Protein AF-A0A4Y7QC73-F1 (afdb_monomer_lite)

Secondary structure (DSSP, 8-state):
-----TTTT-PPPTTS--HHHIIIIITTHHHHHHHHHHHHHHHHHHHHTTS----PPP-S-HHHHHHHHHHHHHHHHHHHHHHHHHHHTT----STHHHHHHHHHHHHHHHHHTT---HHHHHHHHHHHHHHHHHHHHHHHHHHHHHHH-TTTTSSS-HHHHHHHHHHHHHHHHHHHHHHHHHHHHHHHHHHHHHHHHHHHTT--SSSS--

Radius of gyration: 22.91 Å; chains: 1; bounding box: 62×30×82 Å

pLDDT: mean 77.67, std 16.21, range [38.22, 97.19]

Foldseek 3Di:
DDPPDLAPQFDDDPPDDTLSCLQAPQLCVLLVVLVVVLVVVVVVCVVVVPPDPPVPPQPDDPVLLVVLLVLLVVLLVLLVVLQVVCVQLVRGPHCSVSVNVSSVSVNVVCVVCPRPDALVNLVSVLVSLVSNLVSLVVSLVVLVVCCVVPQCSVHPDTSVVSSVSSVVSSVSSVVVNVVSVVSNVVNVVVVVVVVVVVVVVVPPPDDPPDD

Organism: NCBI:txid50990

Structure (mmCIF, N/CA/C/O backbone):
data_AF-A0A4Y7QC73-F1
#
_entry.id   AF-A0A4Y7QC73-F1
#
loop_
_atom_site.group_PDB
_atom_site.id
_atom_site.type_symbol
_atom_site.label_atom_id
_atom_site.label_alt_id
_atom_site.label_comp_id
_atom_site.label_a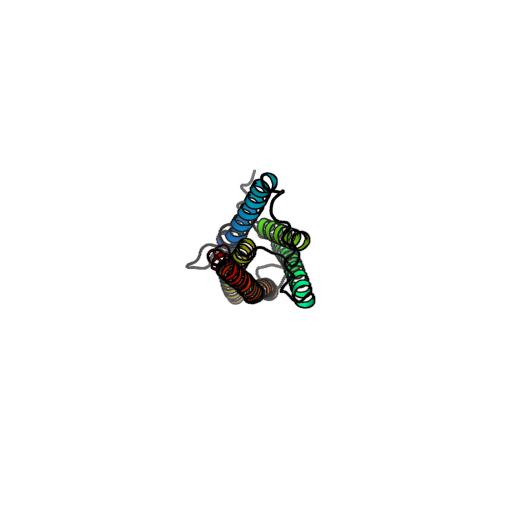sym_id
_atom_site.label_entity_id
_atom_site.label_seq_id
_atom_site.pdbx_PDB_ins_code
_atom_site.Cartn_x
_atom_site.Cartn_y
_atom_site.Cartn_z
_atom_site.occupancy
_atom_site.B_iso_or_equiv
_atom_site.auth_seq_id
_atom_site.auth_comp_id
_atom_site.auth_asym_id
_atom_site.auth_atom_id
_atom_site.pdbx_PDB_model_num
ATOM 1 N N . MET A 1 1 ? -1.340 15.277 -35.421 1.00 38.31 1 MET A N 1
ATOM 2 C CA . MET A 1 1 ? -1.950 14.829 -34.151 1.00 38.31 1 MET A CA 1
ATOM 3 C C . MET A 1 1 ? -1.620 13.354 -34.000 1.00 38.31 1 MET A C 1
ATOM 5 O O . MET A 1 1 ? -2.290 12.525 -34.595 1.00 38.31 1 MET A O 1
ATOM 9 N N . GLY A 1 2 ? -0.487 13.049 -33.361 1.00 40.00 2 GLY A N 1
ATOM 10 C CA . GLY A 1 2 ? -0.029 11.673 -33.172 1.00 40.00 2 GLY A CA 1
ATOM 11 C C . GLY A 1 2 ? -0.809 11.022 -32.039 1.00 40.00 2 GLY A C 1
ATOM 12 O O . GLY A 1 2 ? -0.930 11.609 -30.966 1.00 40.00 2 GLY A O 1
ATOM 13 N N . HIS A 1 3 ? -1.356 9.837 -32.289 1.00 38.22 3 HIS A N 1
ATOM 14 C CA . HIS A 1 3 ? -1.883 8.976 -31.241 1.00 38.22 3 HIS A CA 1
ATOM 15 C C . HIS A 1 3 ? -0.707 8.530 -30.370 1.00 38.22 3 HIS A C 1
ATOM 17 O O . HIS A 1 3 ? -0.007 7.589 -30.720 1.00 38.22 3 HIS A O 1
ATOM 23 N N . THR A 1 4 ? -0.463 9.215 -29.255 1.00 43.22 4 THR A N 1
ATOM 24 C CA . THR A 1 4 ? 0.466 8.758 -28.221 1.00 43.22 4 THR A CA 1
ATOM 25 C C . THR A 1 4 ? -0.127 7.516 -27.570 1.00 43.22 4 THR A C 1
ATOM 27 O O . THR A 1 4 ? -0.911 7.594 -26.621 1.00 43.22 4 THR A O 1
ATOM 30 N N . SER A 1 5 ? 0.202 6.342 -28.108 1.00 51.31 5 SER A N 1
ATOM 31 C CA . SER A 1 5 ? -0.122 5.101 -27.419 1.00 51.31 5 SER A CA 1
ATOM 32 C C . SER A 1 5 ? 0.725 5.061 -26.142 1.00 51.31 5 SER A C 1
ATOM 34 O O . SER A 1 5 ? 1.945 5.212 -26.176 1.00 51.31 5 SER A O 1
ATOM 36 N N . LEU A 1 6 ? 0.082 4.885 -24.986 1.00 55.09 6 LEU A N 1
ATOM 37 C CA . LEU A 1 6 ? 0.724 4.888 -23.660 1.00 55.09 6 LEU A CA 1
ATOM 38 C C . LEU A 1 6 ? 1.834 3.821 -23.490 1.00 55.09 6 LEU A C 1
ATOM 40 O O . LEU A 1 6 ? 2.485 3.781 -22.447 1.00 55.09 6 LEU A O 1
ATOM 44 N N . CYS A 1 7 ? 2.058 2.961 -24.492 1.00 58.00 7 CYS A N 1
ATOM 45 C CA . CYS A 1 7 ? 2.913 1.779 -24.424 1.00 58.00 7 CYS A CA 1
ATOM 46 C C . CYS A 1 7 ? 3.911 1.630 -25.596 1.00 58.00 7 CYS A C 1
ATOM 48 O O . CYS A 1 7 ? 4.498 0.558 -25.725 1.00 58.00 7 CYS A O 1
ATOM 50 N N . GLU A 1 8 ? 4.120 2.652 -26.435 1.00 52.38 8 GLU A N 1
ATOM 51 C CA . GLU A 1 8 ? 4.857 2.525 -27.714 1.00 52.38 8 GLU A CA 1
ATOM 52 C C . GLU A 1 8 ? 6.334 2.096 -27.571 1.00 52.38 8 GLU A C 1
ATOM 54 O O . GLU A 1 8 ? 6.881 1.455 -28.459 1.00 52.38 8 GLU A O 1
ATOM 59 N N . ASN A 1 9 ? 6.958 2.354 -26.414 1.00 56.84 9 ASN A N 1
ATOM 60 C CA . ASN A 1 9 ? 8.389 2.111 -26.170 1.00 56.84 9 ASN A CA 1
ATOM 61 C C . ASN A 1 9 ? 8.696 0.917 -25.238 1.00 56.84 9 ASN A C 1
ATOM 63 O O . ASN A 1 9 ? 9.736 0.913 -24.574 1.00 56.84 9 A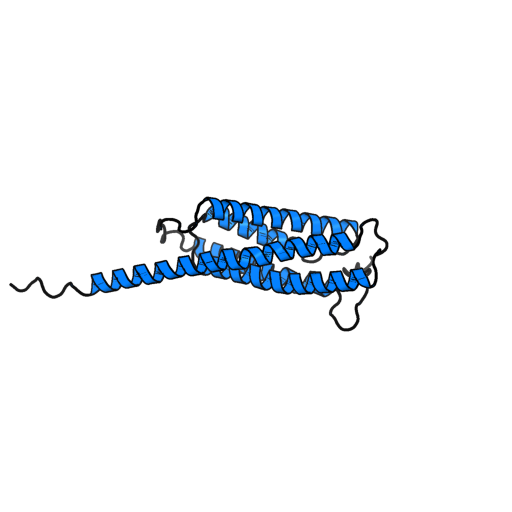SN A O 1
ATOM 67 N N . ARG A 1 10 ? 7.811 -0.086 -25.099 1.00 59.91 10 ARG A N 1
ATOM 68 C CA . ARG A 1 10 ? 8.048 -1.217 -24.171 1.00 59.91 10 ARG A CA 1
ATOM 69 C C . ARG A 1 10 ? 8.240 -2.566 -24.868 1.00 59.91 10 ARG A C 1
ATOM 71 O O . ARG A 1 10 ? 7.416 -2.997 -25.664 1.00 59.91 10 ARG A O 1
ATOM 78 N N . PHE A 1 11 ? 9.303 -3.266 -24.464 1.00 59.72 11 PHE A N 1
ATOM 79 C CA . PHE A 1 11 ? 9.655 -4.606 -24.935 1.00 59.72 11 PHE A CA 1
ATOM 80 C C . PHE A 1 11 ? 8.595 -5.648 -24.527 1.00 59.72 11 PHE A C 1
ATOM 82 O O . PHE A 1 11 ? 8.284 -5.767 -23.332 1.00 59.72 11 PHE A O 1
ATOM 89 N N . PRO A 1 12 ? 8.030 -6.413 -25.478 1.00 59.00 12 PRO A N 1
ATOM 90 C CA . PRO A 1 12 ? 7.162 -7.537 -25.158 1.00 59.00 12 PRO A CA 1
ATOM 91 C C . PRO A 1 12 ? 7.998 -8.714 -24.632 1.00 59.00 12 PRO A C 1
ATOM 93 O O . PRO A 1 12 ? 8.953 -9.136 -25.275 1.00 59.00 12 PRO A O 1
ATOM 96 N N . LEU A 1 13 ? 7.619 -9.279 -23.480 1.00 58.62 13 LEU A N 1
ATOM 97 C CA . LEU A 1 13 ? 8.109 -10.597 -23.062 1.00 58.62 13 LEU A CA 1
ATOM 98 C C . LEU A 1 13 ? 7.150 -11.676 -23.580 1.00 58.62 13 LEU A C 1
ATOM 100 O O . LEU A 1 13 ? 5.933 -11.550 -23.423 1.00 58.62 13 LEU A O 1
ATOM 104 N N . ALA A 1 14 ? 7.686 -12.758 -24.145 1.00 51.34 14 ALA A N 1
ATOM 105 C CA . ALA A 1 14 ? 6.882 -13.890 -24.600 1.00 51.34 14 ALA A CA 1
ATOM 106 C C . ALA A 1 14 ? 6.091 -14.527 -23.434 1.00 51.34 14 ALA A C 1
ATOM 108 O O . ALA A 1 14 ? 6.648 -14.807 -22.369 1.00 51.34 14 ALA A O 1
ATOM 109 N N . GLY A 1 15 ? 4.787 -14.758 -23.640 1.00 57.84 15 GLY A N 1
ATOM 110 C CA . GLY A 1 15 ? 3.914 -15.480 -22.701 1.00 57.84 15 GLY A CA 1
ATOM 111 C C . GLY A 1 15 ? 3.291 -14.658 -21.561 1.00 57.84 15 GLY A C 1
ATOM 112 O O . GLY A 1 15 ? 2.847 -15.240 -20.573 1.00 57.84 15 GLY A O 1
ATOM 113 N N . SER A 1 16 ? 3.251 -13.322 -21.640 1.00 51.81 16 SER A N 1
ATOM 114 C CA . SER A 1 16 ? 2.648 -12.465 -20.603 1.00 51.81 16 SER A CA 1
ATOM 115 C C . SER A 1 16 ? 2.007 -11.207 -21.194 1.00 51.81 16 SER A C 1
ATOM 117 O O . SER A 1 16 ? 2.517 -10.708 -22.196 1.00 51.81 16 SER A O 1
ATOM 119 N N . PRO A 1 17 ? 0.963 -10.623 -20.559 1.00 61.41 17 PRO A N 1
ATOM 120 C CA . PRO A 1 17 ? 0.552 -9.254 -20.868 1.00 61.41 17 PRO A CA 1
ATOM 121 C C . PRO A 1 17 ? 1.765 -8.320 -20.811 1.00 61.41 17 PRO A C 1
ATOM 123 O O . PRO A 1 17 ? 2.651 -8.504 -19.965 1.00 61.41 17 PRO A O 1
ATOM 126 N N . SER A 1 18 ? 1.805 -7.344 -21.724 1.00 66.81 18 SER A N 1
ATOM 127 C CA . SER A 1 18 ? 2.867 -6.339 -21.777 1.00 66.81 18 SER A CA 1
ATOM 128 C C . SER A 1 18 ? 3.020 -5.681 -20.403 1.00 66.81 18 SER A C 1
ATOM 130 O O . SER A 1 18 ? 2.041 -5.485 -19.680 1.00 66.81 18 SER A O 1
ATOM 132 N N . THR A 1 19 ? 4.248 -5.333 -20.010 1.00 65.00 19 THR A N 1
ATOM 133 C CA . THR A 1 19 ? 4.497 -4.695 -18.701 1.00 65.00 19 THR A CA 1
ATOM 134 C C . THR A 1 19 ? 3.646 -3.430 -18.510 1.00 65.00 19 THR A C 1
ATOM 136 O O . THR A 1 19 ? 3.220 -3.138 -17.399 1.00 65.00 19 THR A O 1
ATOM 139 N N . CYS A 1 20 ? 3.294 -2.758 -19.611 1.00 67.81 20 CYS A N 1
ATOM 140 C CA . CYS A 1 20 ? 2.362 -1.633 -19.651 1.00 67.81 20 CYS A CA 1
ATOM 141 C C . CYS A 1 20 ? 0.916 -2.014 -19.273 1.00 67.81 20 CYS A C 1
ATOM 143 O O . CYS A 1 20 ? 0.288 -1.315 -18.480 1.00 67.81 20 CYS A O 1
ATOM 145 N N . ALA A 1 21 ? 0.385 -3.131 -19.785 1.00 70.69 21 ALA A N 1
ATOM 146 C CA . ALA A 1 21 ? -0.951 -3.616 -19.430 1.00 70.69 21 ALA A CA 1
ATOM 147 C C . ALA A 1 21 ? -1.033 -4.038 -17.954 1.00 70.69 21 ALA A C 1
ATOM 149 O O . ALA A 1 21 ? -2.053 -3.832 -17.297 1.00 70.69 21 ALA A O 1
ATOM 150 N N . LEU A 1 22 ? 0.061 -4.576 -17.412 1.00 73.12 22 LEU A N 1
ATOM 151 C CA . LEU A 1 22 ? 0.149 -4.933 -16.001 1.00 73.12 22 LEU A CA 1
ATOM 152 C C . LEU A 1 22 ? 0.182 -3.687 -15.099 1.00 73.12 22 LEU A C 1
ATOM 154 O O . LEU A 1 22 ? -0.616 -3.602 -14.164 1.00 73.12 22 LEU A O 1
ATOM 158 N N . ASP A 1 23 ? 1.037 -2.709 -15.417 1.00 68.56 23 ASP A N 1
ATOM 159 C CA . ASP A 1 23 ? 1.167 -1.442 -14.679 1.00 68.56 23 ASP A CA 1
ATOM 160 C C . ASP A 1 23 ? -0.104 -0.572 -14.759 1.00 68.56 23 ASP A C 1
ATOM 162 O O . ASP A 1 23 ? -0.440 0.132 -13.806 1.00 68.56 23 ASP A O 1
ATOM 166 N N . THR A 1 24 ? -0.827 -0.633 -15.880 1.00 70.88 24 THR A N 1
ATOM 167 C CA . THR A 1 24 ? -2.000 0.217 -16.148 1.00 70.88 24 THR A CA 1
ATOM 168 C C . THR A 1 24 ? -3.312 -0.440 -15.732 1.00 70.88 24 THR A C 1
ATOM 170 O O . THR A 1 24 ? -4.202 0.237 -15.227 1.00 70.88 24 THR A O 1
ATOM 173 N N . GLY A 1 25 ? -3.455 -1.749 -15.944 1.00 71.31 25 GLY A N 1
ATOM 174 C CA . GLY A 1 25 ? -4.716 -2.454 -15.736 1.00 71.31 25 GLY A CA 1
ATOM 175 C C . GLY A 1 25 ? -4.787 -3.190 -14.407 1.00 71.31 25 GLY A C 1
ATOM 176 O O . GLY A 1 25 ? -5.776 -3.071 -13.699 1.00 71.31 25 GLY A O 1
ATOM 177 N N . ILE A 1 26 ? -3.748 -3.950 -14.055 1.00 78.81 26 ILE A N 1
ATOM 178 C CA . ILE A 1 26 ? -3.841 -4.953 -12.983 1.00 78.81 26 ILE A CA 1
ATOM 179 C C . ILE A 1 26 ? -3.373 -4.390 -11.638 1.00 78.81 26 ILE A C 1
ATOM 181 O O . ILE A 1 26 ? -4.062 -4.525 -10.629 1.00 78.81 26 ILE A O 1
ATOM 185 N N . VAL A 1 27 ? -2.221 -3.718 -11.620 1.00 78.88 27 VAL A N 1
ATOM 186 C CA . VAL A 1 27 ? -1.620 -3.167 -10.395 1.00 78.88 27 VAL A CA 1
ATOM 187 C C . VAL A 1 27 ? -2.509 -2.144 -9.665 1.00 78.88 27 VAL A C 1
ATOM 189 O O . VAL A 1 27 ? -2.540 -2.199 -8.435 1.00 78.88 27 VAL A O 1
ATOM 192 N N . PRO A 1 28 ? -3.249 -1.232 -10.331 1.00 83.00 28 PRO A N 1
ATOM 193 C CA . PRO A 1 28 ? -4.072 -0.245 -9.631 1.00 83.00 28 PRO A CA 1
ATOM 194 C C . PRO A 1 28 ? -5.452 -0.770 -9.203 1.00 83.00 28 PRO A C 1
ATOM 196 O O . PRO A 1 28 ? -6.146 -0.069 -8.467 1.00 83.00 28 PRO A O 1
ATOM 199 N N . LEU A 1 29 ? -5.867 -1.984 -9.598 1.00 86.12 29 LEU A N 1
ATOM 200 C CA . LEU A 1 29 ? -7.180 -2.548 -9.229 1.00 86.12 29 LEU A CA 1
ATOM 201 C C . LEU A 1 29 ? -7.476 -2.500 -7.723 1.00 86.12 29 LEU A C 1
ATOM 203 O O . LEU A 1 29 ? -8.546 -2.010 -7.356 1.00 86.12 29 LEU A O 1
ATOM 207 N N . PRO A 1 30 ? -6.563 -2.926 -6.826 1.00 86.88 30 PRO A N 1
ATOM 208 C CA . PRO A 1 30 ? -6.815 -2.871 -5.386 1.00 86.88 30 PRO A CA 1
ATOM 209 C C . PRO A 1 30 ? -7.075 -1.442 -4.906 1.00 86.88 30 PRO A C 1
ATOM 211 O O . PRO A 1 30 ? -7.911 -1.222 -4.028 1.00 86.88 30 PRO A O 1
ATOM 214 N N . SER A 1 31 ? -6.392 -0.466 -5.512 1.00 89.81 31 SER A N 1
ATOM 215 C CA . SER A 1 31 ? -6.551 0.951 -5.197 1.00 89.81 31 SER A CA 1
ATOM 216 C C . SER A 1 31 ? -7.932 1.475 -5.584 1.00 89.81 31 SER A C 1
ATOM 218 O O . SER A 1 31 ? -8.528 2.213 -4.806 1.00 89.81 31 SER A O 1
ATOM 220 N N . PHE A 1 32 ? -8.498 1.051 -6.716 1.00 90.38 32 PHE A N 1
ATOM 221 C CA . PHE A 1 32 ? -9.880 1.407 -7.060 1.00 90.38 32 PHE A CA 1
ATOM 222 C C . PHE A 1 32 ? -10.883 0.870 -6.048 1.00 90.38 32 PHE A C 1
ATOM 224 O O . PHE A 1 32 ? -11.736 1.621 -5.575 1.00 90.38 32 PHE A O 1
ATOM 231 N N . PHE A 1 33 ? -10.763 -0.410 -5.686 1.00 91.25 33 PHE A N 1
ATOM 232 C CA . PHE A 1 33 ? -11.679 -1.030 -4.733 1.00 91.25 33 PHE A CA 1
ATOM 233 C C . PHE A 1 33 ? -11.633 -0.338 -3.374 1.00 91.25 33 PHE A C 1
ATOM 235 O O . PHE A 1 33 ? -12.687 -0.046 -2.810 1.00 91.25 33 PHE A O 1
ATOM 242 N N . ILE A 1 34 ? -10.437 -0.028 -2.859 1.00 89.56 34 ILE A N 1
ATOM 243 C CA . ILE A 1 34 ? -10.330 0.623 -1.551 1.00 89.56 34 ILE A CA 1
ATOM 244 C C . ILE A 1 34 ? -10.799 2.080 -1.592 1.00 89.56 34 ILE A C 1
ATOM 246 O O . ILE A 1 34 ? -11.489 2.508 -0.672 1.00 89.56 34 ILE A O 1
ATOM 250 N N . VAL A 1 35 ? -10.502 2.830 -2.659 1.00 89.44 35 VAL A N 1
ATOM 251 C CA . VAL A 1 35 ? -10.992 4.207 -2.833 1.00 89.44 35 VAL A CA 1
ATOM 252 C C . VAL A 1 35 ? -12.517 4.209 -2.882 1.00 89.44 35 VAL A C 1
ATOM 254 O O . VAL A 1 35 ? -13.150 4.934 -2.116 1.00 89.44 35 VAL A O 1
ATOM 257 N N . PHE A 1 36 ? -13.117 3.357 -3.716 1.00 91.12 36 PHE A N 1
ATOM 258 C CA . PHE A 1 36 ? -14.569 3.253 -3.835 1.00 91.12 36 PHE A CA 1
ATOM 259 C C . PHE A 1 36 ? -15.217 2.842 -2.510 1.00 91.12 36 PHE A C 1
ATOM 261 O O . PHE A 1 36 ? -16.169 3.480 -2.065 1.00 91.12 36 PHE A O 1
ATOM 268 N N . PHE A 1 37 ? -14.664 1.832 -1.834 1.00 90.12 37 PHE A N 1
ATOM 269 C CA . PHE A 1 37 ? -15.144 1.392 -0.526 1.00 90.12 37 PHE A CA 1
ATOM 270 C C . PHE A 1 37 ? -15.069 2.508 0.523 1.00 90.12 37 PHE A C 1
ATOM 272 O O . PHE A 1 37 ? -16.031 2.714 1.261 1.00 90.12 37 PHE A O 1
ATOM 279 N N . LEU A 1 38 ? -13.957 3.247 0.594 1.00 88.00 38 LEU A N 1
ATOM 280 C CA . LEU A 1 38 ? -13.784 4.336 1.557 1.00 88.00 38 LEU A CA 1
ATOM 281 C C . LEU A 1 38 ? -14.709 5.519 1.264 1.00 88.00 38 LEU A C 1
ATOM 283 O O . LEU A 1 38 ? -15.304 6.051 2.201 1.00 88.00 38 LEU A O 1
ATOM 287 N N . LEU A 1 39 ? -14.872 5.899 -0.006 1.00 88.94 39 LEU A N 1
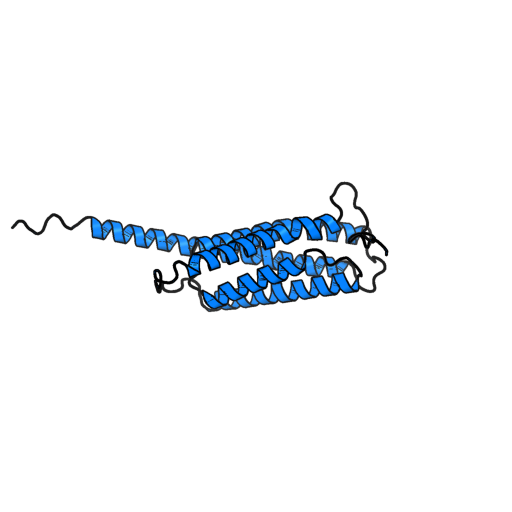ATOM 288 C CA . LEU A 1 39 ? -15.811 6.944 -0.417 1.00 88.94 39 LEU A CA 1
ATOM 289 C C . LEU A 1 39 ? -17.248 6.539 -0.094 1.00 88.94 39 LEU A C 1
ATOM 291 O O . LEU A 1 39 ? -17.968 7.298 0.548 1.00 88.94 39 LEU A O 1
ATOM 295 N N . PHE A 1 40 ? -17.651 5.322 -0.456 1.00 88.69 40 PHE A N 1
ATOM 296 C CA . PHE A 1 40 ? -18.985 4.811 -0.161 1.00 88.69 40 PHE A CA 1
ATOM 297 C C . PHE A 1 40 ? -19.238 4.723 1.348 1.00 88.69 40 PHE A C 1
ATOM 299 O O . PHE A 1 40 ? -20.262 5.195 1.835 1.00 88.69 40 PHE A O 1
ATOM 306 N N . ALA A 1 41 ? -18.278 4.212 2.122 1.00 84.31 41 ALA A N 1
ATOM 307 C CA . ALA A 1 41 ? -18.370 4.173 3.578 1.00 84.31 41 ALA A CA 1
ATOM 308 C C . ALA A 1 41 ? -18.449 5.577 4.198 1.00 84.31 41 ALA A C 1
ATOM 310 O O . ALA A 1 41 ? -19.151 5.765 5.190 1.00 84.31 41 ALA A O 1
ATOM 311 N N . PHE A 1 42 ? -17.752 6.567 3.634 1.00 83.94 42 PHE A N 1
ATOM 312 C CA . PHE A 1 42 ? -17.832 7.960 4.072 1.00 83.94 42 PHE A CA 1
ATOM 313 C C . PHE A 1 42 ? -19.203 8.576 3.759 1.00 83.94 42 PHE A C 1
ATOM 315 O O . PHE A 1 42 ? -19.811 9.184 4.641 1.00 83.94 42 PHE A O 1
ATOM 322 N N . LEU A 1 43 ? -19.729 8.349 2.551 1.00 84.44 43 LEU A N 1
ATOM 323 C CA . LEU A 1 43 ? -21.057 8.803 2.122 1.00 84.44 43 LEU A CA 1
ATOM 324 C C . LEU A 1 43 ? -22.188 8.152 2.928 1.00 84.44 43 LEU A C 1
ATOM 326 O O . LEU A 1 43 ? -23.143 8.821 3.308 1.00 84.44 43 LEU A O 1
ATOM 330 N N . LEU A 1 44 ? -22.084 6.861 3.242 1.00 81.69 44 LEU A N 1
ATOM 331 C CA . LEU A 1 44 ? -23.046 6.194 4.120 1.00 81.69 44 LEU A CA 1
ATOM 332 C C . LEU A 1 44 ? -22.922 6.673 5.568 1.00 81.69 44 LEU A C 1
ATOM 334 O O . LEU A 1 44 ? -23.918 6.766 6.281 1.00 81.69 44 LEU A O 1
ATOM 338 N N . ARG A 1 45 ? -21.712 7.009 6.022 1.00 70.94 45 ARG A N 1
ATOM 339 C CA . ARG A 1 45 ? -21.494 7.516 7.379 1.00 70.94 45 ARG A CA 1
ATOM 340 C C . ARG A 1 45 ? -22.013 8.936 7.570 1.00 70.94 45 ARG A C 1
ATOM 342 O O . ARG A 1 45 ? -22.477 9.227 8.668 1.00 70.94 45 ARG A O 1
ATOM 349 N N . SER A 1 46 ? -21.981 9.800 6.552 1.00 60.31 46 SER A N 1
ATOM 350 C CA . SER A 1 46 ? -22.589 11.138 6.652 1.00 60.31 46 SER A CA 1
ATOM 351 C C . SER A 1 46 ? -24.092 11.065 6.953 1.00 60.31 46 SER A C 1
ATOM 353 O O . SER A 1 46 ? -24.625 11.958 7.602 1.00 60.31 46 SER A O 1
ATOM 355 N N . ARG A 1 47 ? -24.752 9.960 6.573 1.00 58.00 47 ARG A N 1
ATOM 356 C CA . ARG A 1 47 ? -26.153 9.662 6.908 1.00 58.00 47 ARG A CA 1
ATOM 357 C C . ARG A 1 47 ? -26.360 9.101 8.325 1.00 58.00 47 ARG A C 1
ATOM 359 O O . ARG A 1 47 ? -27.466 9.198 8.838 1.00 58.00 47 ARG A O 1
ATOM 366 N N . PHE A 1 48 ? -25.335 8.514 8.952 1.00 49.00 48 PHE A N 1
ATOM 367 C CA . PHE A 1 48 ? -25.434 7.727 10.199 1.00 49.00 48 PHE A CA 1
ATOM 368 C C . PHE A 1 48 ? -24.533 8.239 11.342 1.00 49.00 48 PHE A C 1
ATOM 370 O O . PHE A 1 48 ? -24.276 7.527 12.314 1.00 49.00 48 PHE A O 1
ATOM 377 N N . SER A 1 49 ? -24.026 9.469 11.248 1.00 45.19 49 SER A N 1
ATOM 378 C CA . SER A 1 49 ? -22.967 10.029 12.103 1.00 45.19 49 SER A CA 1
ATOM 379 C C . SER A 1 49 ? -23.291 10.153 13.603 1.00 45.19 49 SER A C 1
ATOM 381 O O . SER A 1 49 ? -22.401 10.528 14.362 1.00 45.19 49 SER A O 1
ATOM 383 N N . SER A 1 50 ? -24.488 9.779 14.067 1.00 40.97 50 SER A N 1
ATOM 384 C CA . SER A 1 50 ? -24.907 9.995 15.458 1.00 40.97 50 SER A CA 1
ATOM 385 C C . SER A 1 50 ? -24.732 8.812 16.428 1.00 40.97 50 SER A C 1
ATOM 387 O O . SER A 1 50 ? -24.929 9.019 17.620 1.00 40.97 50 SER A O 1
ATOM 389 N N . LEU A 1 51 ? -24.395 7.587 15.996 1.00 42.06 51 LEU A N 1
ATOM 390 C CA . LEU A 1 51 ? -24.715 6.402 16.827 1.00 42.06 51 LEU A CA 1
ATOM 391 C C . LEU A 1 51 ? -23.575 5.569 17.423 1.00 42.06 51 LEU A C 1
ATOM 393 O O . LEU A 1 51 ? -23.861 4.630 18.154 1.00 42.06 51 LEU A O 1
ATOM 397 N N . THR A 1 52 ? -22.295 5.877 17.210 1.00 44.12 52 THR A N 1
ATOM 398 C CA . THR A 1 52 ? -21.234 5.046 17.820 1.00 44.12 52 THR A CA 1
ATOM 399 C C . THR A 1 52 ? -19.995 5.844 18.200 1.00 44.12 52 THR A C 1
ATOM 401 O O . THR A 1 52 ? -18.949 5.749 17.555 1.00 44.12 52 THR A O 1
ATOM 404 N N . ALA A 1 53 ? -20.108 6.595 19.293 1.00 42.19 53 ALA A N 1
ATOM 405 C CA . ALA A 1 53 ? -18.982 7.005 20.124 1.00 42.19 53 ALA A CA 1
ATOM 406 C C . ALA A 1 53 ? -18.777 5.966 21.241 1.00 42.19 53 ALA A C 1
ATOM 408 O O . ALA A 1 53 ? -18.861 6.285 22.419 1.00 42.19 53 ALA A O 1
ATOM 409 N N . ASN A 1 54 ? -18.540 4.700 20.880 1.00 45.12 54 ASN A N 1
ATOM 410 C CA . ASN A 1 54 ? -18.079 3.727 21.868 1.00 45.12 54 ASN A CA 1
ATOM 411 C C . ASN A 1 54 ? -16.558 3.825 21.963 1.00 45.12 54 ASN A C 1
ATOM 413 O O . ASN A 1 54 ? -15.807 3.320 21.124 1.00 45.12 54 ASN A O 1
ATOM 417 N N . THR A 1 55 ? -16.123 4.551 22.988 1.00 45.59 55 THR A N 1
ATOM 418 C CA . THR A 1 55 ? -14.735 4.808 23.375 1.00 45.59 55 THR A CA 1
ATOM 419 C C . THR A 1 55 ? -14.103 3.528 23.923 1.00 45.59 55 THR A C 1
ATOM 421 O O . THR A 1 55 ? -13.754 3.419 25.095 1.00 45.59 55 THR A O 1
ATOM 424 N N . SER A 1 56 ? -13.976 2.499 23.088 1.00 54.22 56 SER A N 1
ATOM 425 C CA . SER A 1 56 ? -13.296 1.270 23.478 1.00 54.22 56 SER A CA 1
ATOM 426 C C . SER A 1 56 ? -11.799 1.546 23.609 1.00 54.22 56 SER A C 1
ATOM 428 O O . SER A 1 56 ? -11.170 2.070 22.685 1.00 54.22 56 SER A O 1
ATOM 430 N N . LYS A 1 57 ? -11.208 1.156 24.745 1.00 58.72 57 LYS A N 1
ATOM 431 C CA . LYS A 1 57 ? -9.768 1.295 24.998 1.00 58.72 57 LYS A CA 1
ATOM 432 C C . LYS A 1 57 ? -8.968 0.728 23.812 1.00 58.72 57 LYS A C 1
ATOM 434 O O . LYS A 1 57 ? -9.228 -0.394 23.380 1.00 58.72 57 LYS A O 1
ATOM 439 N N . PRO A 1 58 ? -8.031 1.476 23.231 1.00 60.00 58 PRO A N 1
ATOM 440 C CA . PRO A 1 58 ? -7.305 1.032 22.047 1.00 60.00 58 PRO A CA 1
ATOM 441 C C . PRO A 1 58 ? -6.369 -0.138 22.374 1.00 60.00 58 PRO A C 1
ATOM 443 O O . PRO A 1 58 ? -5.470 0.003 23.197 1.00 60.00 58 PRO A O 1
ATOM 446 N N . LEU A 1 59 ? -6.586 -1.273 21.699 1.00 64.69 59 LEU A N 1
ATOM 447 C CA . LEU A 1 59 ? -5.834 -2.526 21.875 1.00 64.69 59 LEU A CA 1
ATOM 448 C C . LEU A 1 59 ? -4.402 -2.452 21.358 1.00 64.69 59 LEU A C 1
ATOM 450 O O . LEU A 1 59 ? -3.528 -3.163 21.836 1.00 64.69 59 LEU A O 1
ATOM 454 N N . PHE A 1 60 ? -4.170 -1.603 20.361 1.00 71.19 60 PHE A N 1
ATOM 455 C CA . PHE A 1 60 ? -2.861 -1.482 19.749 1.00 71.19 60 PHE A CA 1
ATOM 456 C C . PHE A 1 60 ? -1.944 -0.612 20.620 1.00 71.19 60 PHE A C 1
ATOM 458 O O . PHE A 1 60 ? -2.322 0.529 20.943 1.00 71.19 60 PHE A O 1
ATOM 465 N N . PRO A 1 61 ? -0.738 -1.091 20.980 1.00 83.88 61 PRO A N 1
ATOM 466 C CA . PRO A 1 61 ? 0.268 -0.257 21.621 1.00 83.88 61 PRO A CA 1
ATOM 467 C C . PRO A 1 61 ? 0.535 0.987 20.769 1.00 83.88 61 PRO A C 1
ATOM 469 O O . PRO A 1 61 ? 0.611 0.909 19.541 1.00 83.88 61 PRO A O 1
ATOM 472 N N . LYS A 1 62 ? 0.673 2.150 21.419 1.00 86.69 62 LYS A N 1
ATOM 473 C CA . LYS A 1 62 ? 0.885 3.434 20.726 1.00 86.69 62 LYS A CA 1
ATOM 474 C C . LYS A 1 62 ? 2.093 3.373 19.785 1.00 86.69 62 LYS A C 1
ATOM 476 O O . LYS A 1 62 ? 1.993 3.827 18.654 1.00 86.69 62 LYS A O 1
ATOM 481 N N . TRP A 1 63 ? 3.179 2.742 20.230 1.00 88.75 63 TRP A N 1
ATOM 482 C CA . TRP A 1 63 ? 4.407 2.577 19.455 1.00 88.75 63 TRP A CA 1
ATOM 483 C C . TRP A 1 63 ? 4.198 1.808 18.148 1.00 88.75 63 TRP A C 1
ATOM 485 O O . TRP A 1 63 ? 4.648 2.270 17.107 1.00 88.75 63 TRP A O 1
ATOM 495 N N . ILE A 1 64 ? 3.446 0.700 18.160 1.00 89.31 64 ILE A N 1
ATOM 496 C CA . ILE A 1 64 ? 3.192 -0.074 16.933 1.00 89.31 64 ILE A CA 1
ATOM 497 C C . ILE A 1 64 ? 2.329 0.735 15.956 1.00 89.31 64 ILE A C 1
ATOM 499 O O . ILE A 1 64 ? 2.566 0.703 14.754 1.00 89.31 64 ILE A O 1
ATOM 503 N N . PHE A 1 65 ? 1.365 1.516 16.453 1.00 89.62 65 PHE A N 1
ATOM 504 C CA . PHE A 1 65 ? 0.581 2.410 15.597 1.00 89.62 65 PHE A CA 1
ATOM 505 C C . PHE A 1 65 ? 1.435 3.525 14.970 1.00 89.62 65 PHE A C 1
ATOM 507 O O . PHE A 1 65 ? 1.260 3.830 13.794 1.00 89.62 65 PHE A O 1
ATOM 514 N N . ILE A 1 66 ? 2.380 4.100 15.722 1.00 91.38 66 ILE A N 1
ATOM 515 C CA . ILE A 1 66 ? 3.327 5.096 15.196 1.00 91.38 66 ILE A CA 1
ATOM 516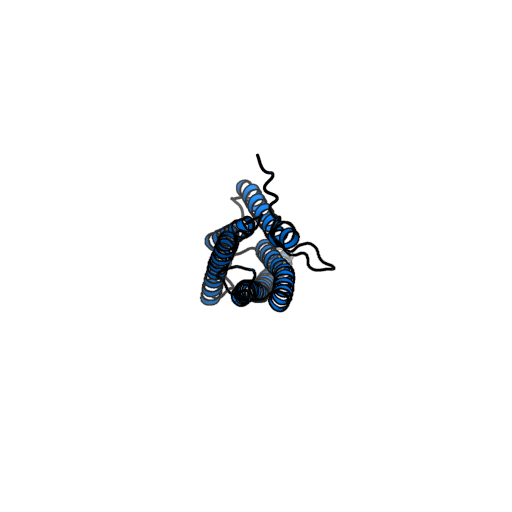 C C . ILE A 1 66 ? 4.206 4.469 14.110 1.00 91.38 66 ILE A C 1
ATOM 518 O O . ILE A 1 66 ? 4.315 5.030 13.025 1.00 91.38 66 ILE A O 1
ATOM 522 N N . ILE A 1 67 ? 4.763 3.280 14.362 1.00 93.62 67 ILE A N 1
ATOM 523 C CA . ILE A 1 67 ? 5.546 2.534 13.366 1.00 93.62 67 ILE A CA 1
ATOM 524 C C . ILE A 1 67 ? 4.703 2.270 12.115 1.00 93.62 67 ILE A C 1
ATOM 526 O O . ILE A 1 67 ? 5.163 2.511 11.005 1.00 93.62 67 ILE A O 1
ATOM 530 N N . TYR A 1 68 ? 3.449 1.845 12.280 1.00 93.25 68 TYR A N 1
ATOM 531 C CA . TYR A 1 68 ? 2.534 1.609 11.166 1.00 93.25 68 TYR A CA 1
ATOM 532 C C . TYR A 1 68 ? 2.308 2.878 10.327 1.00 93.25 68 TYR A C 1
ATOM 534 O O . TYR A 1 68 ? 2.385 2.822 9.103 1.00 93.25 68 TYR A O 1
ATOM 542 N N . LEU A 1 69 ? 2.084 4.034 10.964 1.00 93.69 69 LEU A N 1
ATOM 543 C CA . LEU A 1 69 ? 1.948 5.315 10.260 1.00 93.69 69 LEU A CA 1
ATOM 544 C C . LEU A 1 69 ? 3.221 5.703 9.503 1.00 93.69 69 LEU A C 1
ATOM 546 O O . LEU A 1 69 ? 3.127 6.141 8.357 1.00 93.69 69 LEU A O 1
ATOM 550 N N . ILE A 1 70 ? 4.392 5.513 10.116 1.00 95.56 70 ILE A N 1
ATOM 551 C CA . ILE A 1 70 ? 5.684 5.766 9.466 1.00 95.56 70 ILE A CA 1
ATOM 552 C C . ILE A 1 70 ? 5.835 4.865 8.238 1.00 95.56 70 ILE A C 1
ATOM 554 O O . ILE A 1 70 ? 6.160 5.360 7.167 1.00 95.56 70 ILE A O 1
ATOM 558 N N . LEU A 1 71 ? 5.524 3.571 8.345 1.00 95.94 71 LEU A N 1
ATOM 559 C CA . LEU A 1 71 ? 5.593 2.639 7.215 1.00 95.94 71 LEU A CA 1
ATOM 560 C C . LEU A 1 71 ? 4.639 3.031 6.077 1.00 95.94 71 LEU A C 1
ATOM 562 O O . LEU A 1 71 ? 5.013 2.956 4.904 1.00 95.94 71 LEU A O 1
ATOM 566 N N . VAL A 1 72 ? 3.418 3.478 6.391 1.00 94.81 72 VAL A N 1
ATOM 567 C CA . VAL A 1 72 ? 2.468 3.985 5.381 1.00 94.81 72 VAL A CA 1
ATOM 568 C C . VAL A 1 72 ? 3.027 5.235 4.696 1.00 94.81 72 VAL A C 1
ATOM 570 O O . VAL A 1 72 ? 2.962 5.342 3.471 1.00 94.81 72 VAL A O 1
ATOM 573 N N . PHE A 1 73 ? 3.639 6.146 5.454 1.00 95.31 73 PHE A N 1
ATOM 574 C CA . PHE A 1 73 ? 4.303 7.326 4.902 1.00 95.31 73 PHE A CA 1
ATOM 575 C C . PHE A 1 73 ? 5.516 6.963 4.026 1.00 95.31 73 PHE A C 1
ATOM 577 O O . PHE A 1 73 ? 5.664 7.492 2.926 1.00 95.31 73 PHE A O 1
ATOM 584 N N . CYS A 1 74 ? 6.338 5.996 4.439 1.00 95.88 74 CYS A N 1
ATOM 585 C CA . CYS A 1 74 ? 7.422 5.457 3.613 1.00 95.88 74 CYS A CA 1
ATOM 586 C C . CYS A 1 74 ? 6.884 4.854 2.309 1.00 95.88 74 CYS A C 1
ATOM 588 O O . CYS A 1 74 ? 7.448 5.090 1.245 1.00 95.88 74 CYS A O 1
ATOM 590 N N . THR A 1 75 ? 5.761 4.135 2.367 1.00 95.00 75 THR A N 1
ATOM 591 C CA . THR A 1 75 ? 5.103 3.569 1.177 1.00 95.00 75 THR A CA 1
ATOM 592 C C . THR A 1 75 ? 4.668 4.666 0.206 1.00 95.00 75 THR A C 1
ATOM 594 O O . THR A 1 75 ? 4.856 4.529 -1.002 1.00 95.00 75 THR A O 1
ATOM 597 N N . PHE A 1 76 ? 4.127 5.774 0.719 1.00 95.12 76 PHE A N 1
ATOM 598 C CA . PHE A 1 76 ? 3.804 6.954 -0.084 1.00 95.12 76 PHE A CA 1
ATOM 599 C C . PHE A 1 76 ? 5.052 7.535 -0.767 1.00 95.12 76 PHE A C 1
ATOM 601 O O . PHE A 1 76 ? 5.038 7.741 -1.981 1.00 95.12 76 PHE A O 1
ATOM 608 N N . GLY A 1 77 ? 6.146 7.719 -0.020 1.00 93.88 77 GLY A N 1
ATOM 609 C CA . GLY A 1 77 ? 7.420 8.190 -0.570 1.00 93.88 77 GLY A CA 1
ATOM 610 C C . GLY A 1 77 ? 7.955 7.280 -1.678 1.00 93.88 77 GLY A C 1
ATOM 611 O O . GLY A 1 77 ? 8.280 7.755 -2.764 1.00 93.88 77 GLY A O 1
ATOM 612 N N . MET A 1 78 ? 7.951 5.963 -1.458 1.00 94.75 78 MET A N 1
ATOM 613 C CA . MET A 1 78 ? 8.396 4.990 -2.460 1.00 94.75 78 MET A CA 1
ATOM 614 C C . MET A 1 78 ? 7.543 5.021 -3.736 1.00 94.75 78 MET A C 1
ATOM 616 O O . MET A 1 78 ? 8.081 4.902 -4.835 1.00 94.75 78 MET A O 1
ATOM 620 N N . ARG A 1 79 ? 6.226 5.245 -3.626 1.00 90.94 79 ARG A N 1
ATOM 621 C CA . ARG A 1 79 ? 5.355 5.413 -4.802 1.00 90.94 79 ARG A CA 1
ATOM 622 C C . ARG A 1 79 ? 5.655 6.688 -5.588 1.00 90.94 79 ARG A C 1
ATOM 624 O O . ARG A 1 79 ? 5.559 6.669 -6.811 1.00 90.94 79 ARG A O 1
ATOM 631 N N . ILE A 1 80 ? 6.041 7.777 -4.922 1.00 91.75 80 ILE A N 1
ATOM 632 C CA . ILE A 1 80 ? 6.492 8.991 -5.618 1.00 91.75 80 ILE A CA 1
ATOM 633 C C . ILE A 1 80 ? 7.778 8.707 -6.393 1.00 91.75 80 ILE A C 1
ATOM 635 O O . ILE A 1 80 ? 7.851 9.047 -7.572 1.00 91.75 80 ILE A O 1
ATOM 639 N N . VAL A 1 81 ? 8.762 8.058 -5.763 1.00 91.44 81 VAL A N 1
ATOM 640 C CA . VAL A 1 81 ? 10.030 7.706 -6.425 1.00 91.44 81 VAL A CA 1
ATOM 641 C C . VAL A 1 81 ? 9.773 6.839 -7.659 1.00 91.44 81 VAL A C 1
ATOM 643 O O . VAL A 1 81 ? 10.316 7.121 -8.725 1.00 91.44 81 VAL A O 1
ATOM 646 N N . GLU A 1 82 ? 8.880 5.853 -7.558 1.00 88.88 82 GLU A N 1
ATOM 647 C CA . GLU A 1 82 ? 8.474 5.013 -8.689 1.00 88.88 82 GLU A CA 1
ATOM 648 C C . GLU A 1 82 ? 7.895 5.840 -9.853 1.00 88.88 82 GLU A C 1
ATOM 650 O O . GLU A 1 82 ? 8.302 5.651 -11.000 1.00 88.88 82 GLU A O 1
ATOM 655 N N . ILE A 1 83 ? 6.987 6.786 -9.578 1.00 87.31 83 ILE A N 1
ATOM 656 C CA . ILE A 1 83 ? 6.407 7.655 -10.616 1.00 87.31 83 ILE A CA 1
ATOM 657 C C . ILE A 1 83 ? 7.474 8.545 -11.246 1.00 87.31 83 ILE A C 1
ATOM 659 O O . ILE A 1 83 ? 7.553 8.618 -12.470 1.00 87.31 83 ILE A O 1
ATOM 663 N N . VAL A 1 84 ? 8.303 9.205 -10.433 1.00 87.56 84 VAL A N 1
ATOM 664 C CA . VAL A 1 84 ? 9.377 10.079 -10.928 1.00 87.56 84 VAL A CA 1
ATOM 665 C C . VAL A 1 84 ? 10.318 9.296 -11.843 1.00 87.56 84 VAL A C 1
ATOM 667 O O . VAL A 1 84 ? 10.682 9.789 -12.910 1.00 87.56 84 VAL A O 1
ATOM 670 N N . ARG A 1 85 ? 10.648 8.048 -11.487 1.00 83.19 85 ARG A N 1
ATOM 671 C CA . ARG A 1 85 ? 11.485 7.172 -12.317 1.00 83.19 85 ARG A CA 1
ATOM 672 C C . ARG A 1 85 ? 10.805 6.762 -13.619 1.00 83.19 85 ARG A C 1
ATOM 674 O O . ARG A 1 85 ? 11.461 6.758 -14.656 1.00 83.19 85 ARG A O 1
ATOM 681 N N . LEU A 1 86 ? 9.506 6.464 -13.597 1.00 79.06 86 LEU A N 1
ATOM 682 C CA . LEU A 1 86 ? 8.749 6.163 -14.816 1.00 79.06 86 LEU A CA 1
ATOM 683 C C . LEU A 1 86 ? 8.705 7.366 -15.768 1.00 79.06 86 LEU A C 1
ATOM 685 O O . LEU A 1 86 ? 8.960 7.201 -16.961 1.00 79.06 86 LEU A O 1
ATOM 689 N N . VAL A 1 87 ? 8.473 8.572 -15.237 1.00 81.88 87 VAL A N 1
ATOM 690 C CA . VAL A 1 87 ? 8.503 9.825 -16.012 1.00 81.88 87 VAL A CA 1
ATOM 691 C C . VAL A 1 87 ? 9.884 10.061 -16.621 1.00 81.88 87 VAL A C 1
ATOM 693 O O . VAL A 1 87 ? 9.979 10.324 -17.818 1.00 81.88 87 VAL A O 1
ATOM 696 N N . ALA A 1 88 ? 10.949 9.936 -15.823 1.00 80.12 88 ALA A N 1
ATOM 697 C CA . ALA A 1 88 ? 12.326 10.142 -16.275 1.00 80.12 88 ALA A CA 1
ATOM 698 C C . ALA A 1 88 ? 12.745 9.144 -17.366 1.00 80.12 88 ALA A C 1
ATOM 700 O O . ALA A 1 88 ? 13.559 9.462 -18.226 1.00 80.12 88 ALA A O 1
ATOM 701 N N . ALA A 1 89 ? 12.163 7.945 -17.355 1.00 73.38 89 ALA A N 1
ATOM 702 C CA . ALA A 1 89 ? 12.384 6.923 -18.367 1.00 73.38 89 ALA A CA 1
ATOM 703 C C . ALA A 1 89 ? 11.516 7.097 -19.626 1.00 73.38 89 ALA A C 1
ATOM 705 O O . ALA A 1 89 ? 11.528 6.221 -20.491 1.00 73.38 89 ALA A O 1
ATOM 706 N N . HIS A 1 90 ? 10.712 8.166 -19.705 1.00 72.19 90 HIS A N 1
ATOM 707 C CA . HIS A 1 90 ? 9.682 8.371 -20.730 1.00 72.19 90 HIS A CA 1
ATOM 708 C C . HIS A 1 90 ? 8.736 7.170 -20.880 1.00 72.19 90 HIS A C 1
ATOM 710 O O . HIS A 1 90 ? 8.207 6.890 -21.957 1.00 72.19 90 HIS A O 1
ATOM 716 N N . GLN A 1 91 ? 8.520 6.442 -19.784 1.00 66.31 91 GLN A N 1
ATOM 717 C CA . GLN A 1 91 ? 7.590 5.329 -19.730 1.00 66.31 91 GLN A CA 1
ATOM 718 C C . GLN A 1 91 ? 6.259 5.851 -19.201 1.00 66.31 91 GLN A C 1
ATOM 720 O O . GLN A 1 91 ? 6.214 6.547 -18.189 1.00 66.31 91 GLN A O 1
ATOM 725 N N . GLY A 1 92 ? 5.171 5.547 -19.910 1.00 63.94 92 GLY A N 1
ATOM 726 C CA . GLY A 1 92 ? 3.844 6.062 -19.588 1.00 63.94 92 GLY A CA 1
ATOM 727 C C . GLY A 1 92 ? 3.489 5.888 -18.109 1.00 63.94 92 GLY A C 1
ATOM 728 O O . GLY A 1 92 ? 3.526 4.784 -17.563 1.00 63.94 92 GLY A O 1
ATOM 729 N N . VAL A 1 93 ? 3.114 6.993 -17.468 1.00 67.38 93 VAL A N 1
ATOM 730 C CA . VAL A 1 93 ? 2.546 7.009 -16.120 1.00 67.38 93 VAL A CA 1
ATOM 731 C C . VAL A 1 93 ? 1.056 6.757 -16.285 1.00 67.38 93 VAL A C 1
ATOM 733 O O . VAL A 1 93 ? 0.276 7.693 -16.398 1.00 67.38 93 VAL A O 1
ATOM 736 N N . GLY A 1 94 ? 0.670 5.493 -16.439 1.00 71.25 94 GLY A N 1
ATOM 737 C CA . GLY A 1 94 ? -0.732 5.117 -16.612 1.00 71.25 94 GLY A CA 1
ATOM 738 C C . GLY A 1 94 ? -1.559 5.392 -15.349 1.00 71.25 94 GLY A C 1
ATOM 739 O O . GLY A 1 94 ? -1.587 6.483 -14.790 1.00 71.25 94 GLY A O 1
ATOM 740 N N . LEU A 1 95 ? -2.226 4.365 -14.834 1.00 74.94 95 LEU A N 1
ATOM 741 C CA . LEU A 1 95 ? -3.097 4.483 -13.657 1.00 74.94 95 LEU A CA 1
ATOM 742 C C . LEU A 1 95 ? -2.343 4.430 -12.311 1.00 74.94 95 LEU A C 1
ATOM 744 O O . LEU A 1 95 ? -2.957 4.372 -11.246 1.00 74.94 95 LEU A O 1
ATOM 748 N N . LEU A 1 96 ? -1.011 4.498 -12.336 1.00 78.50 96 LEU A N 1
ATOM 749 C CA . LEU A 1 96 ? -0.162 4.495 -11.142 1.00 78.50 96 LEU A CA 1
ATOM 750 C C . LEU A 1 96 ? -0.523 5.562 -10.081 1.00 78.50 96 LEU A C 1
ATOM 752 O O . LEU A 1 96 ? -0.509 5.225 -8.894 1.00 78.50 96 LEU A O 1
ATOM 756 N N . PRO A 1 97 ? -0.892 6.813 -10.444 1.00 84.44 97 PRO A N 1
ATOM 757 C CA . PRO A 1 97 ? -1.230 7.854 -9.468 1.00 84.44 97 PRO A CA 1
ATOM 758 C C . PRO A 1 97 ? -2.414 7.493 -8.560 1.00 84.44 97 PRO A C 1
ATOM 760 O O . PRO A 1 97 ? -2.513 7.984 -7.437 1.00 84.44 97 PRO A O 1
ATOM 763 N N . ILE A 1 98 ? -3.288 6.580 -8.990 1.00 87.88 98 ILE A N 1
ATOM 764 C CA . ILE A 1 98 ? -4.422 6.096 -8.186 1.00 87.88 98 ILE A CA 1
ATOM 765 C C . ILE A 1 98 ? -3.926 5.310 -6.965 1.00 87.88 98 ILE A C 1
ATOM 767 O O . ILE A 1 98 ? -4.545 5.348 -5.899 1.00 87.88 98 ILE A O 1
ATOM 771 N N . GLY A 1 99 ? -2.759 4.668 -7.076 1.00 87.25 99 GLY A N 1
ATOM 772 C CA . GLY A 1 99 ? -2.039 4.082 -5.948 1.00 87.25 99 GLY A CA 1
ATOM 773 C C . GLY A 1 99 ? -1.735 5.103 -4.852 1.00 87.25 99 GLY A C 1
ATOM 774 O O . GLY A 1 99 ? -1.972 4.826 -3.677 1.00 87.25 99 GLY A O 1
ATOM 775 N N . ILE A 1 100 ? -1.292 6.302 -5.237 1.00 91.56 100 ILE A N 1
ATOM 776 C CA . ILE A 1 100 ? -1.017 7.398 -4.301 1.00 91.56 100 ILE A CA 1
ATOM 777 C C . ILE A 1 100 ? -2.307 7.859 -3.625 1.00 91.56 100 ILE A C 1
ATOM 779 O O . ILE A 1 100 ? -2.340 7.972 -2.401 1.00 91.56 100 ILE A O 1
ATOM 783 N N . VAL A 1 101 ? -3.380 8.062 -4.395 1.00 92.00 101 VAL A N 1
ATOM 784 C CA . VAL A 1 101 ? -4.683 8.474 -3.848 1.00 92.00 101 VAL A CA 1
ATOM 785 C C . VAL A 1 101 ? -5.182 7.471 -2.804 1.00 92.00 101 VAL A C 1
ATOM 787 O O . VAL A 1 101 ? -5.592 7.872 -1.715 1.00 92.00 101 VAL A O 1
ATOM 790 N N . ALA A 1 102 ? -5.090 6.169 -3.086 1.00 91.50 102 ALA A N 1
ATOM 791 C CA . ALA A 1 102 ? -5.471 5.127 -2.135 1.00 91.50 102 ALA A CA 1
ATOM 792 C C . ALA A 1 102 ? -4.655 5.194 -0.833 1.00 91.50 102 ALA A C 1
ATOM 794 O O . ALA A 1 102 ? -5.237 5.154 0.251 1.00 91.50 102 ALA A O 1
ATOM 795 N N . ILE A 1 103 ? -3.329 5.350 -0.920 1.00 92.81 103 ILE A N 1
ATOM 796 C CA . ILE A 1 103 ? -2.456 5.457 0.261 1.00 92.81 103 ILE A CA 1
ATOM 797 C C . ILE A 1 103 ? -2.781 6.716 1.073 1.00 92.81 103 ILE A C 1
ATOM 799 O O . ILE A 1 103 ? -2.876 6.637 2.297 1.00 92.81 103 ILE A O 1
ATOM 803 N N . VAL A 1 104 ? -3.007 7.856 0.414 1.00 93.81 104 VAL A N 1
ATOM 804 C CA . VAL A 1 104 ? -3.390 9.114 1.078 1.00 93.81 104 VAL A CA 1
ATOM 805 C C . VAL A 1 104 ? -4.722 8.961 1.810 1.00 93.81 104 VAL A C 1
ATOM 807 O O . VAL A 1 104 ? -4.837 9.381 2.960 1.00 93.81 104 VAL A O 1
ATOM 810 N N . LEU A 1 105 ? -5.716 8.313 1.197 1.00 92.00 105 LEU A N 1
ATOM 811 C CA . LEU A 1 105 ? -6.998 8.044 1.854 1.00 92.00 105 LEU A CA 1
ATOM 812 C C . LEU A 1 105 ? -6.847 7.091 3.042 1.00 92.00 105 LEU A C 1
ATOM 814 O O . LEU A 1 105 ? -7.430 7.338 4.098 1.00 92.00 105 LEU A O 1
ATOM 818 N N . ILE A 1 106 ? -6.051 6.028 2.905 1.00 91.56 106 ILE A N 1
ATOM 819 C CA . ILE A 1 106 ? -5.740 5.115 4.011 1.00 91.56 106 ILE A CA 1
ATOM 820 C C . ILE A 1 106 ? -5.087 5.890 5.159 1.00 91.56 106 ILE A C 1
ATOM 822 O O . ILE A 1 106 ? -5.531 5.767 6.302 1.00 91.56 106 ILE A O 1
ATOM 826 N N . PHE A 1 107 ? -4.094 6.731 4.863 1.00 92.81 107 PHE A N 1
ATOM 827 C CA . PHE A 1 107 ? -3.421 7.583 5.841 1.00 92.81 107 PHE A CA 1
ATOM 828 C C . PHE A 1 107 ? -4.397 8.541 6.534 1.00 92.81 107 PHE A C 1
ATOM 830 O O . PHE A 1 107 ? -4.464 8.565 7.761 1.00 92.81 107 PHE A O 1
ATOM 837 N N . ALA A 1 108 ? -5.232 9.252 5.774 1.00 90.19 108 ALA A N 1
ATOM 838 C CA . ALA A 1 108 ? -6.246 10.148 6.323 1.00 90.19 108 ALA A CA 1
ATOM 839 C C . ALA A 1 108 ? -7.221 9.405 7.252 1.00 90.19 108 ALA A C 1
ATOM 841 O O . ALA A 1 108 ? -7.493 9.848 8.369 1.00 90.19 108 ALA A O 1
ATOM 842 N N . VAL A 1 109 ? -7.697 8.226 6.842 1.00 88.75 109 VAL A N 1
ATOM 843 C CA . VAL A 1 109 ? -8.579 7.387 7.665 1.00 88.75 109 VAL A CA 1
ATOM 844 C C . VAL A 1 109 ? -7.881 6.915 8.943 1.00 88.75 109 VAL A C 1
ATOM 846 O O . VAL A 1 109 ? -8.519 6.888 10.000 1.00 88.75 109 VAL A O 1
ATOM 849 N N . LEU A 1 110 ? -6.591 6.569 8.880 1.00 89.00 110 LEU A N 1
ATOM 850 C CA . LEU A 1 110 ? -5.787 6.214 10.054 1.00 89.00 110 LEU A CA 1
ATOM 851 C C . LEU A 1 110 ? -5.638 7.399 11.010 1.00 89.00 110 LEU A C 1
ATOM 853 O O . LEU A 1 110 ? -5.793 7.210 12.214 1.00 89.00 110 LEU A O 1
ATOM 857 N N . CYS A 1 111 ? -5.413 8.612 10.505 1.00 87.25 111 CYS A N 1
ATOM 858 C CA . CYS A 1 111 ? -5.350 9.822 11.325 1.00 87.25 111 CYS A CA 1
ATOM 859 C C . CYS A 1 111 ? -6.700 10.139 11.987 1.00 87.25 111 CYS A C 1
ATOM 861 O O . CYS A 1 111 ? -6.739 10.459 13.171 1.00 87.25 111 CYS A O 1
ATOM 863 N N . MET A 1 112 ? -7.814 9.993 11.259 1.00 84.88 112 MET A N 1
ATOM 864 C CA . MET A 1 112 ? -9.155 10.305 11.772 1.00 84.88 112 MET A CA 1
ATOM 865 C C . MET A 1 112 ? -9.681 9.280 12.784 1.00 84.88 112 MET A C 1
ATOM 867 O O . MET A 1 112 ? -10.281 9.652 13.789 1.00 84.88 112 MET A O 1
ATOM 871 N N . LYS A 1 113 ? -9.526 7.977 12.512 1.00 78.88 113 LYS A N 1
ATOM 872 C CA . LYS A 1 113 ? -10.022 6.901 13.398 1.00 78.88 113 LYS A CA 1
ATOM 873 C C . LYS A 1 113 ? -8.998 6.479 14.451 1.00 78.88 113 LYS A C 1
ATOM 875 O O . LYS A 1 113 ? -9.354 5.810 15.426 1.00 78.88 113 LYS A O 1
ATOM 880 N N . GLY A 1 114 ? -7.732 6.845 14.262 1.00 77.75 114 GLY A N 1
ATOM 881 C CA . GLY A 1 114 ? -6.635 6.475 15.141 1.00 77.75 114 GLY A CA 1
ATOM 882 C C . GLY A 1 114 ? -6.567 4.964 15.362 1.00 77.75 114 GLY A C 1
ATOM 883 O O . GLY A 1 114 ? -6.692 4.153 14.444 1.00 77.75 114 GLY A O 1
ATOM 884 N N . ARG A 1 115 ? -6.418 4.580 16.631 1.00 72.88 115 ARG A N 1
ATOM 885 C CA . ARG A 1 115 ? -6.297 3.181 17.070 1.00 72.88 115 ARG A CA 1
ATOM 886 C C . ARG A 1 115 ? -7.635 2.447 17.230 1.00 72.88 115 ARG A C 1
ATOM 888 O O . ARG A 1 115 ? -7.626 1.256 17.527 1.00 72.88 115 ARG A O 1
ATOM 895 N N . SER A 1 116 ? -8.773 3.129 17.077 1.00 70.00 116 SER A N 1
ATOM 896 C CA . SER A 1 116 ? -10.110 2.544 17.273 1.00 70.00 116 SER A CA 1
ATOM 897 C C . SER A 1 116 ? -10.795 2.286 15.930 1.00 70.00 116 SER A C 1
ATOM 899 O O . SER A 1 116 ? -11.829 2.862 15.591 1.00 70.00 116 SER A O 1
ATOM 901 N N . ARG A 1 117 ? -10.167 1.448 15.100 1.00 77.94 117 ARG A N 1
ATOM 902 C CA . ARG A 1 117 ? -10.711 1.082 13.787 1.00 77.94 117 ARG A CA 1
ATOM 903 C C . ARG A 1 117 ? -11.661 -0.101 13.922 1.00 77.94 117 ARG A C 1
ATOM 905 O O . ARG A 1 117 ? -11.371 -1.069 14.622 1.00 77.94 117 ARG A O 1
ATOM 912 N N . SER A 1 118 ? -12.784 -0.031 13.214 1.00 81.50 118 SER A N 1
ATOM 913 C CA . SER A 1 118 ? -13.758 -1.118 13.168 1.00 81.50 118 SER A CA 1
ATOM 914 C C . SER A 1 118 ? -13.187 -2.349 12.449 1.00 81.50 118 SER A C 1
ATOM 916 O O . SER A 1 118 ? -12.370 -2.225 11.535 1.00 81.50 118 SER A O 1
ATOM 918 N N . ALA A 1 119 ? -13.636 -3.546 12.841 1.00 81.62 119 ALA A N 1
ATOM 919 C CA . ALA A 1 119 ? -13.259 -4.804 12.192 1.00 81.62 119 ALA A CA 1
ATOM 920 C C . ALA A 1 119 ? -13.443 -4.815 10.655 1.00 81.62 119 ALA A C 1
ATOM 922 O O . ALA A 1 119 ? -12.509 -5.248 9.980 1.00 81.62 119 ALA A O 1
ATOM 923 N N . PRO A 1 120 ? -14.551 -4.310 10.062 1.00 85.25 120 PRO A N 1
ATOM 924 C CA . PRO A 1 120 ? -14.688 -4.275 8.602 1.00 85.25 120 PRO A CA 1
ATOM 925 C C . PRO A 1 120 ? -13.657 -3.366 7.925 1.00 85.25 120 PRO A C 1
ATOM 927 O O . PRO A 1 120 ? -13.169 -3.695 6.850 1.00 85.25 120 PRO A O 1
ATOM 930 N N . LEU A 1 121 ? -13.272 -2.252 8.561 1.00 87.00 121 LEU A N 1
ATOM 931 C CA . LEU A 1 121 ? -12.241 -1.369 8.015 1.00 87.00 121 LEU A CA 1
ATOM 932 C C . LEU A 1 121 ? -10.857 -2.032 8.047 1.00 87.00 121 LEU A C 1
ATOM 934 O O . LEU A 1 121 ? -10.121 -1.948 7.069 1.00 87.00 121 LEU A O 1
ATOM 938 N N . ALA A 1 122 ? -10.518 -2.711 9.147 1.00 88.00 122 ALA A N 1
ATOM 939 C CA . ALA A 1 122 ? -9.265 -3.460 9.246 1.00 88.00 122 ALA A CA 1
ATOM 940 C C . ALA A 1 122 ? -9.212 -4.611 8.222 1.00 88.00 122 ALA A C 1
ATOM 942 O O . ALA A 1 122 ? -8.186 -4.824 7.585 1.00 88.00 122 ALA A O 1
ATOM 943 N N . ALA A 1 123 ? -10.334 -5.306 8.003 1.00 88.94 123 ALA A N 1
ATOM 944 C CA . ALA A 1 123 ? -10.442 -6.342 6.979 1.00 88.94 123 ALA A CA 1
ATOM 945 C C . ALA A 1 123 ? -10.274 -5.783 5.554 1.00 88.94 123 ALA A C 1
ATOM 947 O O . ALA A 1 123 ? -9.583 -6.394 4.743 1.00 88.94 123 ALA A O 1
ATOM 948 N N . ALA A 1 124 ? -10.848 -4.611 5.257 1.00 91.06 124 ALA A N 1
ATOM 949 C CA . ALA A 1 124 ? -10.676 -3.950 3.964 1.00 91.06 124 ALA A CA 1
ATOM 950 C C . ALA A 1 124 ? -9.212 -3.553 3.708 1.00 91.06 124 ALA A C 1
ATOM 952 O O . ALA A 1 124 ? -8.706 -3.751 2.606 1.00 91.06 124 ALA A O 1
ATOM 953 N N . PHE A 1 125 ? -8.511 -3.044 4.727 1.00 93.19 125 PHE A N 1
ATOM 954 C CA . PHE A 1 125 ? -7.084 -2.726 4.613 1.00 93.19 125 PHE A CA 1
ATOM 955 C C . PHE A 1 125 ? -6.241 -3.985 4.428 1.00 93.19 125 PHE A C 1
ATOM 957 O O . PHE A 1 125 ? -5.398 -4.017 3.539 1.00 93.19 125 PHE A O 1
ATOM 964 N N . LEU A 1 126 ? -6.510 -5.047 5.192 1.00 94.69 126 LEU A N 1
ATOM 965 C CA . LEU A 1 126 ? -5.845 -6.338 5.014 1.00 94.69 126 LEU A CA 1
ATOM 966 C C . LEU A 1 126 ? -6.011 -6.868 3.582 1.00 94.69 126 LEU A C 1
ATOM 968 O O . LEU A 1 126 ? -5.026 -7.260 2.961 1.00 94.69 126 LEU A O 1
ATOM 972 N N . ALA A 1 127 ? -7.234 -6.837 3.045 1.00 94.50 127 ALA A N 1
ATOM 973 C CA . ALA A 1 127 ? -7.506 -7.244 1.670 1.00 94.50 127 ALA A CA 1
ATOM 974 C C . ALA A 1 127 ? -6.743 -6.374 0.660 1.00 94.50 127 ALA A C 1
ATOM 976 O O . ALA A 1 127 ? -6.105 -6.904 -0.247 1.00 94.50 127 ALA A O 1
ATOM 977 N N . TYR A 1 128 ? -6.746 -5.051 0.847 1.00 94.81 128 TYR A N 1
ATOM 978 C CA . TYR A 1 128 ? -5.990 -4.127 0.005 1.00 94.81 128 TYR A CA 1
ATOM 979 C C . TYR A 1 128 ? -4.490 -4.451 -0.009 1.00 94.81 128 TYR A C 1
ATOM 981 O O . TYR A 1 128 ? -3.912 -4.596 -1.089 1.00 94.81 128 TYR A O 1
ATOM 989 N N . TRP A 1 129 ? -3.862 -4.609 1.160 1.00 96.50 129 TRP A N 1
ATOM 990 C CA . TRP A 1 129 ? -2.434 -4.922 1.255 1.00 96.50 129 TRP A CA 1
ATOM 991 C C . TRP A 1 129 ? -2.104 -6.291 0.672 1.00 96.50 129 TRP A C 1
ATOM 993 O O . TRP A 1 129 ? -1.124 -6.416 -0.056 1.00 96.50 129 TRP A O 1
ATOM 1003 N N . PHE A 1 130 ? -2.940 -7.296 0.934 1.00 96.44 130 PHE A N 1
ATOM 1004 C CA . PHE A 1 130 ? -2.752 -8.644 0.411 1.00 96.44 130 PHE A CA 1
ATOM 1005 C C . PHE A 1 130 ? -2.790 -8.672 -1.119 1.00 96.44 130 PHE A C 1
ATOM 1007 O O . PHE A 1 130 ? -1.850 -9.148 -1.754 1.00 96.44 130 PHE A O 1
ATOM 1014 N N . VAL A 1 131 ? -3.834 -8.109 -1.732 1.00 93.75 131 VAL A N 1
ATOM 1015 C CA . VAL A 1 131 ? -3.950 -8.092 -3.198 1.00 93.75 131 VAL A CA 1
ATOM 1016 C C . VAL A 1 131 ? -2.850 -7.218 -3.820 1.00 93.75 131 VAL A C 1
ATOM 1018 O O . VAL A 1 131 ? -2.271 -7.591 -4.842 1.00 93.75 131 VAL A O 1
ATOM 1021 N N . SER A 1 132 ? -2.483 -6.103 -3.176 1.00 93.00 132 SER A N 1
ATOM 1022 C CA . SER A 1 132 ? -1.355 -5.264 -3.611 1.00 93.00 132 SER A CA 1
ATOM 1023 C C . SER A 1 132 ? -0.016 -6.003 -3.542 1.00 93.00 132 SER A C 1
ATOM 1025 O O . SER A 1 132 ? 0.811 -5.834 -4.436 1.00 93.00 132 SER A O 1
ATOM 1027 N N . ALA A 1 133 ? 0.198 -6.850 -2.530 1.00 95.69 133 ALA A N 1
ATOM 1028 C CA . ALA A 1 133 ? 1.384 -7.694 -2.427 1.00 95.69 133 ALA A CA 1
ATOM 1029 C C . ALA A 1 133 ? 1.429 -8.737 -3.551 1.00 95.69 133 ALA A C 1
ATOM 1031 O O . ALA A 1 133 ? 2.471 -8.906 -4.176 1.00 95.69 133 ALA A O 1
ATOM 1032 N N . VAL A 1 134 ? 0.303 -9.385 -3.869 1.00 94.38 134 VAL A N 1
ATOM 1033 C CA . VAL A 1 134 ? 0.231 -10.366 -4.968 1.00 94.38 134 VAL A CA 1
ATOM 1034 C C . VAL A 1 134 ? 0.600 -9.719 -6.303 1.00 94.38 134 VAL A C 1
ATOM 1036 O O . VAL A 1 134 ? 1.502 -10.195 -6.993 1.00 94.38 134 VAL A O 1
ATOM 1039 N N . PHE A 1 135 ? -0.038 -8.605 -6.667 1.00 91.81 135 PHE A N 1
ATOM 1040 C CA . PHE A 1 135 ? 0.276 -7.930 -7.929 1.00 91.81 135 PHE A CA 1
ATOM 1041 C C . PHE A 1 135 ? 1.661 -7.277 -7.923 1.00 91.81 135 PHE A C 1
ATOM 1043 O O . PHE A 1 135 ? 2.346 -7.295 -8.947 1.00 91.81 135 PHE A O 1
ATOM 1050 N N . GLY A 1 136 ? 2.113 -6.772 -6.773 1.00 91.19 136 GLY A N 1
ATOM 1051 C CA . GLY A 1 136 ? 3.479 -6.291 -6.583 1.00 91.19 136 GLY A CA 1
ATOM 1052 C C . GLY A 1 136 ? 4.518 -7.390 -6.810 1.00 91.19 136 GLY A C 1
ATOM 1053 O O . GLY A 1 136 ? 5.503 -7.155 -7.502 1.00 91.19 136 GLY A O 1
ATOM 1054 N N . ALA A 1 137 ? 4.274 -8.609 -6.325 1.00 93.56 137 ALA A N 1
ATOM 1055 C CA . ALA A 1 137 ? 5.158 -9.754 -6.534 1.00 93.56 137 ALA A CA 1
ATOM 1056 C C . ALA A 1 137 ? 5.252 -10.138 -8.014 1.00 93.56 137 ALA A C 1
ATOM 1058 O O . ALA A 1 137 ? 6.354 -10.322 -8.531 1.00 93.56 137 ALA A O 1
ATOM 1059 N N . VAL A 1 138 ? 4.117 -10.183 -8.724 1.00 90.81 138 VAL A N 1
ATOM 1060 C CA . VAL A 1 138 ? 4.111 -10.429 -10.176 1.00 90.81 138 VAL A CA 1
ATOM 1061 C C . VAL A 1 138 ? 4.892 -9.336 -10.908 1.00 90.81 138 VAL A C 1
ATOM 1063 O O . VAL A 1 138 ? 5.711 -9.647 -11.775 1.00 90.81 138 VAL A O 1
ATOM 1066 N N . LYS A 1 139 ? 4.687 -8.065 -10.541 1.00 87.44 139 LYS A N 1
ATOM 1067 C CA . LYS A 1 139 ? 5.423 -6.935 -11.117 1.00 87.44 139 LYS A CA 1
ATOM 1068 C C . LYS A 1 139 ? 6.930 -7.078 -10.899 1.00 87.44 139 LYS A C 1
ATOM 1070 O O . LYS A 1 139 ? 7.679 -7.025 -11.869 1.00 87.44 139 LYS A O 1
ATOM 1075 N N . VAL A 1 140 ? 7.373 -7.309 -9.664 1.00 91.12 140 VAL A N 1
ATOM 1076 C CA . VAL A 1 140 ? 8.797 -7.469 -9.323 1.00 91.12 140 VAL A CA 1
ATOM 1077 C C . VAL A 1 140 ? 9.413 -8.648 -10.072 1.00 91.12 140 VAL A C 1
ATOM 1079 O O . VAL A 1 140 ? 10.466 -8.486 -10.678 1.00 91.12 140 VAL A O 1
ATOM 1082 N N . ALA A 1 141 ? 8.740 -9.801 -10.124 1.00 90.19 141 ALA A N 1
ATOM 1083 C CA . ALA A 1 141 ? 9.231 -10.971 -10.853 1.00 90.19 141 ALA A CA 1
ATOM 1084 C C . ALA A 1 141 ? 9.408 -10.688 -12.356 1.00 90.19 141 ALA A C 1
ATOM 1086 O O . ALA A 1 141 ? 10.388 -11.112 -12.971 1.00 90.19 141 ALA A O 1
ATOM 1087 N N . ARG A 1 142 ? 8.479 -9.937 -12.959 1.00 83.88 142 ARG A N 1
ATOM 1088 C CA . ARG A 1 142 ? 8.582 -9.510 -14.362 1.00 83.88 142 ARG A CA 1
ATOM 1089 C C . ARG A 1 142 ? 9.698 -8.494 -14.573 1.00 83.88 142 ARG A C 1
ATOM 1091 O O . ARG A 1 142 ? 10.418 -8.604 -15.561 1.00 83.88 142 ARG A O 1
ATOM 1098 N N . LEU A 1 143 ? 9.855 -7.535 -13.664 1.00 84.38 143 LEU A N 1
ATOM 1099 C CA . LEU A 1 143 ? 10.932 -6.549 -13.720 1.00 84.38 143 LEU A CA 1
ATOM 1100 C C . LEU A 1 143 ? 12.304 -7.214 -13.583 1.00 84.38 143 LEU A C 1
ATOM 1102 O O . LEU A 1 143 ? 13.189 -6.874 -14.357 1.00 84.38 143 LEU A O 1
ATOM 1106 N N . ALA A 1 144 ? 12.456 -8.183 -12.680 1.00 87.31 144 ALA A N 1
ATOM 1107 C CA . ALA A 1 144 ? 13.690 -8.945 -12.501 1.00 87.31 144 ALA A CA 1
ATOM 1108 C C . ALA A 1 144 ? 14.037 -9.776 -13.746 1.00 87.31 144 ALA A C 1
ATOM 1110 O O . ALA A 1 144 ? 15.180 -9.783 -14.192 1.00 87.31 144 ALA A O 1
ATOM 1111 N N . LYS A 1 145 ? 13.040 -10.423 -14.368 1.00 84.81 145 LYS A N 1
ATOM 1112 C CA . LYS A 1 145 ? 13.249 -11.124 -15.644 1.00 84.81 145 LYS A CA 1
ATOM 1113 C C . LYS A 1 145 ? 13.686 -10.160 -16.754 1.00 84.81 145 LYS A C 1
ATOM 1115 O O . LYS A 1 145 ? 14.602 -10.460 -17.509 1.00 84.81 145 LYS A O 1
ATOM 1120 N N . LEU A 1 146 ? 13.049 -8.993 -16.832 1.00 78.06 146 LEU A N 1
ATOM 1121 C CA . LEU A 1 146 ? 13.382 -7.972 -17.823 1.00 78.06 146 LEU A CA 1
ATOM 1122 C C . LEU A 1 146 ? 14.769 -7.349 -17.590 1.00 78.06 146 LEU A C 1
ATOM 1124 O O . LEU A 1 146 ? 15.443 -7.015 -18.556 1.00 78.06 146 LEU A O 1
ATOM 1128 N N . ASP A 1 147 ? 15.180 -7.182 -16.334 1.00 82.31 147 ASP A N 1
ATOM 1129 C CA . ASP A 1 147 ? 16.522 -6.729 -15.949 1.00 82.31 147 ASP A CA 1
ATOM 1130 C C . ASP A 1 147 ? 17.597 -7.714 -16.427 1.00 82.31 147 ASP A C 1
ATOM 1132 O O . ASP A 1 147 ? 18.564 -7.311 -17.064 1.00 82.31 147 ASP A O 1
ATOM 1136 N N . HIS A 1 148 ? 17.361 -9.016 -16.237 1.00 81.56 148 HIS A N 1
ATOM 1137 C CA . HIS A 1 148 ? 18.259 -10.066 -16.717 1.00 81.56 148 HIS A CA 1
ATOM 1138 C C . HIS A 1 148 ? 18.368 -10.108 -18.253 1.00 81.56 148 HIS A C 1
ATOM 1140 O O . HIS A 1 148 ? 19.439 -10.368 -18.793 1.00 81.56 148 HIS A O 1
ATOM 1146 N N . GLU A 1 149 ? 17.266 -9.884 -18.974 1.00 79.06 149 GLU A N 1
ATOM 1147 C CA . GLU A 1 149 ? 17.259 -9.918 -20.444 1.00 79.06 149 GLU A CA 1
ATOM 1148 C C . GLU A 1 149 ? 17.802 -8.620 -21.076 1.00 79.06 149 GLU A C 1
ATOM 1150 O O . GLU A 1 149 ? 18.419 -8.676 -22.136 1.00 79.06 149 GLU A O 1
ATOM 1155 N N . HIS A 1 150 ? 17.580 -7.456 -20.451 1.00 72.44 150 HIS A N 1
ATOM 1156 C CA . HIS A 1 150 ? 17.934 -6.136 -20.996 1.00 72.44 150 HIS A CA 1
ATOM 1157 C C . HIS A 1 150 ? 18.411 -5.160 -19.887 1.00 72.44 150 HIS A C 1
ATOM 1159 O O . HIS A 1 150 ? 17.662 -4.249 -19.510 1.00 72.44 150 HIS A O 1
ATOM 1165 N N . PRO A 1 151 ? 19.663 -5.283 -19.401 1.00 64.25 151 PRO A N 1
ATOM 1166 C CA . PRO A 1 151 ? 20.156 -4.630 -18.174 1.00 64.25 151 PRO A CA 1
ATOM 1167 C C . PRO A 1 151 ? 20.465 -3.121 -18.274 1.00 64.25 151 PRO A C 1
ATOM 1169 O O . PRO A 1 151 ? 20.900 -2.514 -17.300 1.00 64.25 151 PRO A O 1
ATOM 1172 N N . ALA A 1 152 ? 20.285 -2.486 -19.439 1.00 57.66 152 ALA A N 1
ATOM 1173 C CA . ALA A 1 152 ? 20.656 -1.074 -19.622 1.00 57.66 152 ALA A CA 1
ATOM 1174 C C . ALA A 1 152 ? 19.575 -0.179 -20.244 1.00 57.66 152 ALA A C 1
ATOM 1176 O O . ALA A 1 152 ? 19.763 1.031 -20.258 1.00 57.66 152 ALA A O 1
ATOM 1177 N N . LYS A 1 153 ? 18.465 -0.741 -20.754 1.00 63.09 153 LYS A N 1
ATOM 1178 C CA . LYS A 1 153 ? 17.249 -0.078 -21.305 1.00 63.09 153 LYS A CA 1
ATOM 1179 C C . LYS A 1 153 ? 17.403 1.280 -22.034 1.00 63.09 153 LYS A C 1
ATOM 1181 O O . LYS A 1 153 ? 16.419 1.997 -22.170 1.00 63.09 153 LYS A O 1
ATOM 1186 N N . GLY A 1 154 ? 18.592 1.642 -22.516 1.00 61.09 154 GLY A N 1
ATOM 1187 C CA . GLY A 1 154 ? 18.887 2.953 -23.099 1.00 61.09 154 GLY A CA 1
ATOM 1188 C C . GLY A 1 154 ? 18.668 4.154 -22.164 1.00 61.09 154 GLY A C 1
ATOM 1189 O O . GLY A 1 154 ? 18.558 5.270 -22.663 1.00 61.09 154 GLY A O 1
ATOM 1190 N N . THR A 1 155 ? 18.574 3.965 -20.841 1.00 65.06 155 THR A N 1
ATOM 1191 C CA . THR A 1 155 ? 18.323 5.052 -19.874 1.00 65.06 155 THR A CA 1
ATOM 1192 C C . THR A 1 155 ? 19.536 5.302 -18.984 1.00 65.06 155 THR A C 1
ATOM 1194 O O . THR A 1 155 ? 20.224 4.359 -18.614 1.00 65.06 155 THR A O 1
ATOM 1197 N N . ASN A 1 156 ? 19.734 6.545 -18.525 1.00 64.62 156 ASN A N 1
ATOM 1198 C CA . ASN A 1 156 ? 20.781 6.911 -17.548 1.00 64.62 156 ASN A CA 1
ATOM 1199 C C . ASN A 1 156 ? 20.602 6.263 -16.157 1.00 64.62 156 ASN A C 1
ATOM 1201 O O . ASN A 1 156 ? 21.361 6.553 -15.236 1.00 64.62 156 ASN A O 1
ATOM 1205 N N . TYR A 1 157 ? 19.571 5.435 -15.986 1.00 66.00 157 TYR A N 1
ATOM 1206 C CA . TYR A 1 157 ? 19.187 4.835 -14.722 1.00 66.00 157 TYR A CA 1
ATOM 1207 C C . TYR A 1 157 ? 19.358 3.307 -14.775 1.00 66.00 157 TYR A C 1
ATOM 1209 O O . TYR A 1 157 ? 18.765 2.686 -15.665 1.00 66.00 157 TYR A O 1
ATOM 1217 N N . PRO A 1 158 ? 20.127 2.689 -13.856 1.00 74.75 158 PRO A N 1
ATOM 1218 C CA . PRO A 1 158 ? 20.325 1.242 -13.833 1.00 74.75 158 PRO A CA 1
ATOM 1219 C C . PRO A 1 158 ? 19.002 0.502 -13.623 1.00 74.75 158 PRO A C 1
ATOM 1221 O O . PRO A 1 158 ? 18.194 0.866 -12.765 1.00 74.75 158 PRO A O 1
ATOM 1224 N N . SER A 1 159 ? 18.761 -0.569 -14.377 1.00 73.06 159 SER A N 1
ATOM 1225 C CA . SER A 1 159 ? 17.534 -1.359 -14.229 1.00 73.06 159 SER A CA 1
ATOM 1226 C C . SER A 1 159 ? 17.480 -2.160 -12.921 1.00 73.06 159 SER A C 1
ATOM 1228 O O . SER A 1 159 ? 16.377 -2.409 -12.426 1.00 73.06 159 SER A O 1
ATOM 1230 N N . SER A 1 160 ? 18.631 -2.443 -12.301 1.00 80.50 160 SER A N 1
ATOM 1231 C CA . SER A 1 160 ? 18.743 -3.047 -10.964 1.00 80.50 160 SER A CA 1
ATOM 1232 C C . SER A 1 160 ? 18.011 -2.233 -9.897 1.00 80.50 160 SER A C 1
ATOM 1234 O O . SER A 1 160 ? 17.287 -2.773 -9.059 1.00 80.50 160 SER A O 1
ATOM 1236 N N . ASP A 1 161 ? 18.131 -0.911 -9.967 1.00 84.56 161 ASP A N 1
ATOM 1237 C CA . ASP A 1 161 ? 17.535 0.000 -9.001 1.00 84.56 161 ASP A CA 1
ATOM 1238 C C . ASP A 1 161 ? 16.006 0.058 -9.149 1.00 84.56 161 ASP A C 1
ATOM 1240 O O . ASP A 1 161 ? 15.286 0.264 -8.171 1.00 84.56 161 ASP A O 1
ATOM 1244 N N . TRP A 1 162 ? 15.470 -0.151 -10.358 1.00 82.38 162 TRP A N 1
ATOM 1245 C CA . TRP A 1 162 ? 14.019 -0.270 -10.559 1.00 82.38 162 TRP A CA 1
ATOM 1246 C C . TRP A 1 162 ? 13.454 -1.525 -9.910 1.00 82.38 162 TRP A C 1
ATOM 1248 O O . TRP A 1 162 ? 12.368 -1.472 -9.326 1.00 82.38 162 TRP A O 1
ATOM 1258 N N . VAL A 1 163 ? 14.161 -2.649 -10.029 1.00 89.06 163 VAL A N 1
ATOM 1259 C CA . VAL A 1 163 ? 13.768 -3.897 -9.367 1.00 89.06 163 VAL A CA 1
ATOM 1260 C C . VAL A 1 163 ? 13.794 -3.691 -7.856 1.00 89.06 163 VAL A C 1
ATOM 1262 O O . VAL A 1 163 ? 12.817 -4.033 -7.188 1.00 89.06 163 VAL A O 1
ATOM 1265 N N . LEU A 1 164 ? 14.857 -3.069 -7.337 1.00 91.75 164 LEU A N 1
ATOM 1266 C CA . LEU A 1 164 ? 15.032 -2.802 -5.912 1.00 91.75 164 LEU A CA 1
ATOM 1267 C C . LEU A 1 164 ? 13.902 -1.939 -5.336 1.00 91.75 164 LEU A C 1
ATOM 1269 O O . LEU A 1 164 ? 13.280 -2.333 -4.353 1.00 91.75 164 LEU A O 1
ATOM 1273 N N . ASP A 1 165 ? 13.575 -0.811 -5.963 1.00 91.38 165 ASP A N 1
ATOM 1274 C CA . ASP A 1 165 ? 12.496 0.069 -5.499 1.00 91.38 165 ASP A CA 1
ATOM 1275 C C . ASP A 1 165 ? 11.145 -0.649 -5.421 1.00 91.38 165 ASP A C 1
ATOM 1277 O O . ASP A 1 165 ? 10.415 -0.541 -4.431 1.00 91.38 165 ASP A O 1
ATOM 1281 N N . ASN A 1 166 ? 10.812 -1.417 -6.461 1.00 91.94 166 ASN A N 1
ATOM 1282 C CA . ASN A 1 166 ? 9.566 -2.176 -6.505 1.00 91.94 166 ASN A CA 1
ATOM 1283 C C . ASN A 1 166 ? 9.571 -3.323 -5.483 1.00 91.94 166 ASN A C 1
ATOM 1285 O O . ASN A 1 166 ? 8.532 -3.616 -4.889 1.00 91.94 166 ASN A O 1
ATOM 1289 N N . ALA A 1 167 ? 10.729 -3.939 -5.235 1.00 94.19 167 ALA A N 1
ATOM 1290 C CA . ALA A 1 167 ? 10.899 -4.950 -4.198 1.00 94.19 167 ALA A CA 1
ATOM 1291 C C . ALA A 1 167 ? 10.729 -4.361 -2.789 1.00 94.19 167 ALA A C 1
ATOM 1293 O O . ALA A 1 167 ? 10.106 -4.995 -1.938 1.00 94.19 167 ALA A O 1
ATOM 1294 N N . VAL A 1 168 ? 11.194 -3.133 -2.545 1.00 96.00 168 VAL A N 1
ATOM 1295 C CA . VAL A 1 168 ? 10.974 -2.422 -1.274 1.00 96.00 168 VAL A CA 1
ATOM 1296 C C . VAL A 1 168 ? 9.487 -2.119 -1.067 1.00 96.00 168 VAL A C 1
ATOM 1298 O O . VAL A 1 168 ? 8.957 -2.389 0.012 1.00 96.00 168 VAL A O 1
ATOM 1301 N N . ILE A 1 169 ? 8.780 -1.635 -2.096 1.00 94.75 169 ILE A N 1
ATOM 1302 C CA . ILE A 1 169 ? 7.320 -1.424 -2.039 1.00 94.75 169 ILE A CA 1
ATOM 1303 C C . ILE A 1 169 ? 6.593 -2.738 -1.723 1.00 94.75 169 ILE A C 1
ATOM 1305 O O . ILE A 1 169 ? 5.711 -2.771 -0.863 1.00 94.75 169 ILE A O 1
ATOM 1309 N N . LEU A 1 170 ? 6.980 -3.831 -2.385 1.00 96.44 170 LEU A N 1
ATOM 1310 C CA . LEU A 1 170 ? 6.442 -5.162 -2.115 1.00 96.44 170 LEU A CA 1
ATOM 1311 C C . LEU A 1 170 ? 6.704 -5.597 -0.667 1.00 96.44 170 LEU A C 1
ATOM 1313 O O . LEU A 1 170 ? 5.788 -6.076 -0.001 1.00 96.44 170 LEU A O 1
ATOM 1317 N N . GLY A 1 171 ? 7.922 -5.392 -0.165 1.00 96.50 171 GLY A N 1
ATOM 1318 C CA . GLY A 1 171 ? 8.284 -5.680 1.221 1.00 96.50 171 GLY A CA 1
ATOM 1319 C C . GLY A 1 171 ? 7.385 -4.944 2.215 1.00 96.50 171 GLY A C 1
ATOM 1320 O O . GLY A 1 171 ? 6.880 -5.559 3.153 1.00 96.50 171 GLY A O 1
ATOM 1321 N N . LEU A 1 172 ? 7.091 -3.664 1.967 1.00 96.69 172 LEU A N 1
ATOM 1322 C CA . LEU A 1 172 ? 6.157 -2.884 2.788 1.00 96.69 172 LEU A CA 1
ATOM 1323 C C . LEU A 1 172 ? 4.749 -3.500 2.784 1.00 96.69 172 LEU A C 1
ATOM 1325 O O . LEU A 1 172 ? 4.157 -3.673 3.849 1.00 96.69 172 LEU A O 1
ATOM 1329 N N . TYR A 1 173 ? 4.235 -3.912 1.622 1.00 96.12 173 TYR A N 1
ATOM 1330 C CA . TYR A 1 173 ? 2.936 -4.594 1.532 1.00 96.12 173 TYR A CA 1
ATOM 1331 C C . TYR A 1 173 ? 2.898 -5.900 2.315 1.00 96.12 173 TYR A C 1
ATOM 1333 O O . TYR A 1 173 ? 1.937 -6.147 3.045 1.00 96.12 173 TYR A O 1
ATOM 1341 N N . VAL A 1 174 ? 3.961 -6.698 2.225 1.00 97.19 174 VAL A N 1
ATOM 1342 C CA . VAL A 1 174 ? 4.088 -7.945 2.985 1.00 97.19 174 VAL A CA 1
ATOM 1343 C C . VAL A 1 174 ? 4.125 -7.677 4.489 1.00 97.19 174 VAL A C 1
ATOM 1345 O O . VAL A 1 174 ? 3.482 -8.408 5.235 1.00 97.19 174 VAL A O 1
ATOM 1348 N N . VAL A 1 175 ? 4.798 -6.616 4.945 1.00 97.19 175 VAL A N 1
ATOM 1349 C CA . VAL A 1 175 ? 4.849 -6.223 6.366 1.00 97.19 175 VAL A CA 1
ATOM 1350 C C . VAL A 1 175 ? 3.486 -5.753 6.889 1.00 97.19 175 VAL A C 1
ATOM 1352 O O . VAL A 1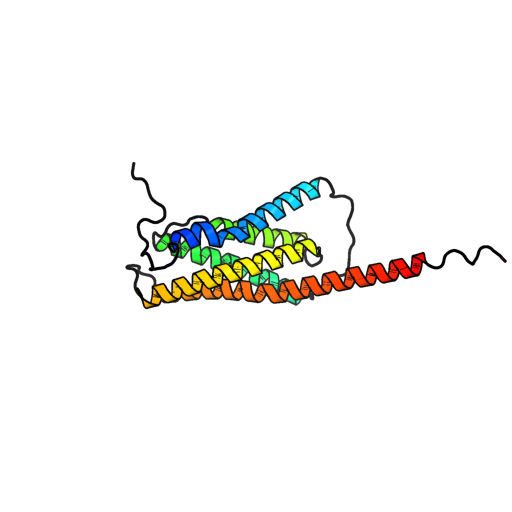 175 ? 3.147 -6.020 8.045 1.00 97.19 175 VAL A O 1
ATOM 1355 N N . PHE A 1 176 ? 2.659 -5.102 6.068 1.00 96.06 176 PHE A N 1
ATOM 1356 C CA . PHE A 1 176 ? 1.328 -4.666 6.506 1.00 96.06 176 PHE A CA 1
ATOM 1357 C C . PHE A 1 176 ? 0.352 -5.822 6.759 1.00 96.06 176 PHE A C 1
ATOM 1359 O O . PHE A 1 176 ? -0.516 -5.698 7.625 1.00 96.06 176 PHE A O 1
ATOM 1366 N N . ILE A 1 177 ? 0.499 -6.953 6.063 1.00 96.62 177 ILE A N 1
ATOM 1367 C CA . ILE A 1 177 ? -0.380 -8.126 6.207 1.00 96.62 177 ILE A CA 1
ATOM 1368 C C . ILE A 1 177 ? -0.415 -8.666 7.649 1.00 96.62 177 ILE A C 1
ATOM 1370 O O . ILE A 1 177 ? -1.511 -8.738 8.215 1.00 96.62 177 ILE A O 1
ATOM 1374 N N . PRO A 1 178 ? 0.711 -9.033 8.297 1.00 95.56 178 PRO A N 1
ATOM 1375 C CA . PRO A 1 178 ? 0.682 -9.507 9.676 1.00 95.56 178 PRO A CA 1
ATOM 1376 C C . PRO A 1 178 ? 0.219 -8.414 10.644 1.00 95.56 178 PRO A C 1
ATOM 1378 O O . PRO A 1 178 ? -0.555 -8.715 11.552 1.00 95.56 178 PRO A O 1
ATOM 1381 N N . LEU A 1 179 ? 0.602 -7.147 10.434 1.00 92.88 179 LEU A N 1
ATOM 1382 C CA . LEU A 1 179 ? 0.166 -6.035 11.289 1.00 92.88 179 LEU A CA 1
ATOM 1383 C C . LEU A 1 179 ? -1.363 -5.875 11.285 1.00 92.88 179 LEU A C 1
ATOM 1385 O O . LEU A 1 179 ? -1.976 -5.777 12.353 1.00 92.88 179 LEU A O 1
ATOM 1389 N N . GLU A 1 180 ? -1.993 -5.914 10.109 1.00 92.69 180 GLU A N 1
ATOM 1390 C CA . GLU A 1 180 ? -3.453 -5.836 9.996 1.00 92.69 180 GLU A CA 1
ATOM 1391 C C . GLU A 1 180 ? -4.152 -7.124 10.432 1.00 92.69 180 GLU A C 1
ATOM 1393 O O . GLU A 1 180 ? -5.231 -7.068 11.024 1.00 92.69 180 GLU A O 1
ATOM 1398 N N . THR A 1 181 ? -3.533 -8.286 10.221 1.00 92.88 181 THR A N 1
ATOM 1399 C CA . THR A 1 181 ? -4.072 -9.570 10.692 1.00 92.88 181 THR A CA 1
ATOM 1400 C C . THR A 1 181 ? -4.149 -9.597 12.215 1.00 92.88 181 THR A C 1
ATOM 1402 O O . THR A 1 181 ? -5.205 -9.893 12.774 1.00 92.88 181 THR A O 1
ATOM 1405 N N . ILE A 1 182 ? -3.067 -9.220 12.902 1.00 90.50 182 ILE A N 1
ATOM 1406 C CA . ILE A 1 182 ? -3.022 -9.128 14.368 1.00 90.50 182 ILE A CA 1
ATOM 1407 C C . ILE A 1 182 ? -4.077 -8.136 14.867 1.00 90.50 182 ILE A C 1
ATOM 1409 O O . ILE A 1 182 ? -4.852 -8.453 15.773 1.00 90.50 182 ILE A O 1
ATOM 1413 N N . HIS A 1 183 ? -4.169 -6.962 14.237 1.00 87.19 183 HIS A N 1
ATOM 1414 C CA . HIS A 1 183 ? -5.180 -5.963 14.574 1.00 87.19 183 HIS A CA 1
ATOM 1415 C C . HIS A 1 183 ? -6.612 -6.507 14.405 1.00 87.19 183 HIS A C 1
ATOM 1417 O O . HIS A 1 183 ? -7.460 -6.311 15.281 1.00 87.19 183 HIS A O 1
ATOM 1423 N N . LEU A 1 184 ? -6.896 -7.214 13.309 1.00 88.69 184 LEU A N 1
ATOM 1424 C CA . LEU A 1 184 ? -8.206 -7.805 13.036 1.00 88.69 184 LEU A CA 1
ATOM 1425 C C . LEU A 1 184 ? -8.557 -8.909 14.041 1.00 88.69 184 LEU A C 1
ATOM 1427 O O . LEU A 1 184 ? -9.675 -8.921 14.560 1.00 88.69 184 LEU A O 1
ATOM 1431 N N . LEU A 1 185 ? -7.615 -9.802 14.350 1.00 89.06 185 LEU A N 1
ATOM 1432 C CA . LEU A 1 185 ? -7.801 -10.878 15.328 1.00 89.06 185 LEU A CA 1
ATOM 1433 C C . LEU A 1 185 ? -8.104 -10.320 16.721 1.00 89.06 185 LEU A C 1
ATOM 1435 O O . LEU A 1 185 ? -9.049 -10.762 17.375 1.00 89.06 185 LEU A O 1
ATOM 1439 N N . TRP A 1 186 ? -7.361 -9.305 17.160 1.00 85.44 186 TRP A N 1
ATOM 1440 C CA . TRP A 1 186 ? -7.614 -8.630 18.432 1.00 85.44 186 TRP A CA 1
ATOM 1441 C C . TRP A 1 186 ? -8.948 -7.884 18.455 1.00 85.44 186 TRP A C 1
ATOM 1443 O O . TRP A 1 186 ? -9.659 -7.918 19.460 1.00 85.44 186 TRP A O 1
ATOM 1453 N N . SER A 1 187 ? -9.328 -7.250 17.344 1.00 78.62 187 SER A N 1
ATOM 1454 C CA . SER A 1 187 ? -10.624 -6.579 17.218 1.00 78.62 187 SER A CA 1
ATOM 1455 C C . SER A 1 187 ? -11.789 -7.571 17.327 1.00 78.62 187 SER A C 1
ATOM 1457 O O . SER A 1 187 ? -12.749 -7.307 18.051 1.00 78.62 187 SER A O 1
ATOM 1459 N N . ARG A 1 188 ? -11.677 -8.749 16.694 1.00 80.75 188 ARG A N 1
ATOM 1460 C CA . ARG A 1 188 ? -12.688 -9.818 16.768 1.00 80.75 188 ARG A CA 1
ATOM 1461 C C . ARG A 1 188 ? -12.823 -10.410 18.170 1.00 80.75 188 ARG A C 1
ATOM 1463 O O . ARG A 1 188 ? -13.947 -10.550 18.641 1.00 80.75 188 ARG A O 1
ATOM 1470 N N . ARG A 1 189 ? -11.707 -10.684 18.860 1.00 80.19 189 ARG A N 1
ATOM 1471 C CA . ARG A 1 189 ? -11.723 -11.234 20.233 1.00 80.19 189 ARG A CA 1
ATOM 1472 C C . ARG A 1 189 ? -12.518 -10.364 21.213 1.00 80.19 189 ARG A C 1
ATOM 1474 O O . ARG A 1 189 ? -13.200 -10.899 22.078 1.00 80.19 189 ARG A O 1
ATOM 1481 N N . ARG A 1 190 ? -12.491 -9.034 21.057 1.00 70.12 190 ARG A N 1
ATOM 1482 C CA . ARG A 1 190 ? -13.312 -8.139 21.893 1.00 70.12 190 ARG A CA 1
ATOM 1483 C C . ARG A 1 190 ? -14.801 -8.274 21.648 1.00 70.12 190 ARG A C 1
ATOM 1485 O O . ARG A 1 190 ? -15.561 -8.258 22.603 1.00 70.12 190 ARG A O 1
ATOM 1492 N N . VAL A 1 191 ? -15.209 -8.358 20.384 1.00 70.38 191 VAL A N 1
ATOM 1493 C CA . VAL A 1 191 ? -16.634 -8.456 20.045 1.00 70.38 191 VAL A CA 1
ATOM 1494 C C . VAL A 1 191 ? -17.223 -9.742 20.622 1.00 70.38 191 VAL A C 1
ATOM 1496 O O . VAL A 1 191 ? -18.330 -9.707 21.145 1.00 70.38 191 VAL A O 1
ATOM 1499 N N . SER A 1 192 ? -16.465 -10.844 20.594 1.00 70.56 192 SER A N 1
ATOM 1500 C CA . SER A 1 192 ? -16.857 -12.096 21.249 1.00 70.56 192 SER A CA 1
ATOM 1501 C C . SER A 1 192 ? -17.007 -11.937 22.766 1.00 70.56 192 SER A C 1
ATOM 1503 O O . SER A 1 192 ? -18.061 -12.261 23.293 1.00 70.56 192 SER A O 1
ATOM 1505 N N . SER A 1 193 ? -16.012 -11.354 23.446 1.00 67.06 193 SER A N 1
ATOM 1506 C CA . SER A 1 193 ? -16.038 -11.183 24.909 1.00 67.06 193 SER A CA 1
ATOM 1507 C C . SER A 1 193 ? -17.156 -10.254 25.403 1.00 67.06 193 SER A C 1
ATOM 1509 O O . SER A 1 193 ? -17.737 -10.511 26.451 1.00 67.06 193 SER A O 1
ATOM 1511 N N . VAL A 1 194 ? -17.491 -9.191 24.659 1.00 68.06 194 VAL A N 1
ATOM 1512 C CA . VAL A 1 194 ? -18.622 -8.310 25.013 1.00 68.06 194 VAL A CA 1
ATOM 1513 C C . VAL A 1 194 ? -19.957 -9.038 24.846 1.00 68.06 194 VAL A C 1
ATOM 1515 O O . VAL A 1 194 ? -20.837 -8.889 25.686 1.00 68.06 194 VAL A O 1
ATOM 1518 N N . ARG A 1 195 ? -20.101 -9.849 23.790 1.00 66.12 195 ARG A N 1
ATOM 1519 C CA . ARG A 1 195 ? -21.333 -10.605 23.534 1.00 66.12 195 ARG A CA 1
ATOM 1520 C C . ARG A 1 195 ? -21.581 -11.690 24.585 1.00 66.12 195 ARG A C 1
ATOM 1522 O O . ARG A 1 195 ? -22.730 -11.923 24.930 1.00 66.12 195 ARG A O 1
ATOM 1529 N N . GLU A 1 196 ? -20.529 -12.341 25.079 1.00 66.12 196 GLU A N 1
ATOM 1530 C CA . GLU A 1 196 ? -20.636 -13.303 26.188 1.00 66.12 196 GLU A CA 1
ATOM 1531 C C . GLU A 1 196 ? -21.130 -12.622 27.473 1.00 66.12 196 GLU A C 1
ATOM 1533 O O . GLU A 1 196 ? -22.055 -13.121 28.103 1.00 66.12 196 GLU A O 1
ATOM 1538 N N . PHE A 1 197 ? -20.604 -11.437 27.805 1.00 64.38 197 PHE A N 1
ATOM 1539 C CA . PHE A 1 197 ? -21.025 -10.691 28.997 1.00 64.38 197 PHE A CA 1
ATOM 1540 C C . PHE A 1 197 ? -22.496 -10.232 28.938 1.00 64.38 197 PHE A C 1
ATOM 1542 O O . PHE A 1 197 ? -23.219 -10.333 29.924 1.00 64.38 197 PHE A O 1
ATOM 1549 N N . GLU A 1 198 ? -22.961 -9.765 27.776 1.00 64.44 198 GLU A N 1
ATOM 1550 C CA . GLU A 1 198 ? -24.359 -9.343 27.580 1.00 64.44 198 GLU A CA 1
ATOM 1551 C C . GLU A 1 198 ? -25.342 -10.527 27.668 1.00 64.44 198 GLU A C 1
ATOM 1553 O O . GLU A 1 198 ? -26.481 -10.369 28.110 1.00 64.44 198 GLU A O 1
ATOM 1558 N N . PHE A 1 199 ? -24.898 -11.731 27.293 1.00 62.19 199 PHE A N 1
ATOM 1559 C CA . PHE A 1 199 ? -25.703 -12.946 27.419 1.00 62.19 199 PHE A CA 1
ATOM 1560 C C . PHE A 1 199 ? -25.849 -13.402 28.881 1.00 62.19 199 PHE A C 1
ATOM 1562 O O . PHE A 1 199 ? -26.927 -13.858 29.264 1.00 62.19 199 PHE A O 1
ATOM 1569 N N . ASP A 1 200 ? -24.814 -13.220 29.706 1.00 60.91 200 ASP A N 1
ATOM 1570 C CA . ASP A 1 200 ? -24.860 -13.545 31.138 1.00 60.91 200 ASP A CA 1
ATOM 1571 C C . ASP A 1 200 ? -25.741 -12.567 31.942 1.00 60.91 200 ASP A C 1
ATOM 1573 O O . ASP A 1 200 ? -26.506 -13.002 32.807 1.00 60.91 200 ASP A O 1
ATOM 1577 N N . GLU A 1 201 ? -25.720 -11.261 31.644 1.00 59.69 201 GLU A N 1
ATOM 1578 C CA . GLU A 1 201 ? -26.602 -10.287 32.320 1.00 59.69 201 GLU A CA 1
ATOM 1579 C C . GLU A 1 201 ? -28.083 -10.436 31.922 1.00 59.69 201 GLU A C 1
ATOM 1581 O O . GLU A 1 201 ? -28.972 -10.241 32.754 1.00 59.69 201 GLU A O 1
ATOM 1586 N N . GLY A 1 202 ? -28.374 -10.832 30.678 1.00 56.16 202 GLY A N 1
ATOM 1587 C CA . GLY A 1 202 ? -29.748 -11.036 30.198 1.00 56.16 202 GLY A CA 1
ATOM 1588 C C . GLY A 1 202 ? -30.436 -12.307 30.721 1.00 56.16 202 GLY A C 1
ATOM 1589 O O . GLY A 1 202 ? -31.643 -12.474 30.526 1.00 56.16 202 GLY A O 1
ATOM 1590 N N . GLY A 1 203 ? -29.696 -13.209 31.375 1.00 54.62 203 GLY A N 1
ATOM 1591 C CA . GLY A 1 203 ? -30.185 -14.519 31.817 1.00 54.62 203 GLY A CA 1
ATOM 1592 C C . GLY A 1 203 ? -30.792 -14.575 33.225 1.00 54.62 203 GLY A C 1
ATOM 1593 O O . GLY A 1 203 ? -31.455 -15.562 33.543 1.00 54.62 203 GLY A O 1
ATOM 1594 N N . ASN A 1 204 ? -30.609 -13.556 34.076 1.00 52.84 204 ASN A N 1
ATOM 1595 C CA . ASN A 1 204 ? -30.904 -13.670 35.515 1.00 52.84 204 ASN A CA 1
ATOM 1596 C C . ASN A 1 204 ? -31.829 -12.575 36.084 1.00 52.84 204 ASN A C 1
ATOM 1598 O O . ASN A 1 204 ? -31.564 -11.998 37.136 1.00 52.84 204 ASN A O 1
ATOM 1602 N N . THR A 1 205 ? -32.942 -12.280 35.407 1.00 53.97 205 THR A N 1
ATOM 1603 C CA . THR A 1 205 ? -33.963 -11.327 35.900 1.00 53.97 205 THR A CA 1
ATOM 1604 C C . THR A 1 205 ? -35.374 -11.923 35.895 1.00 53.97 205 THR A C 1
ATOM 1606 O O . THR A 1 205 ? -36.327 -11.312 35.420 1.00 53.97 205 THR A O 1
ATOM 1609 N N . LYS A 1 206 ? -35.541 -13.150 36.412 1.00 48.00 206 LYS A N 1
ATOM 1610 C CA . LYS A 1 206 ? -36.884 -13.738 36.622 1.00 48.00 206 LYS A CA 1
ATOM 1611 C C . LYS A 1 206 ? -37.145 -14.392 37.987 1.00 48.00 206 LYS A C 1
ATOM 1613 O O . LYS A 1 206 ? -38.219 -14.952 38.155 1.00 48.00 206 LYS A O 1
ATOM 1618 N N . SER A 1 207 ? -36.253 -14.301 38.979 1.00 50.00 207 SER A N 1
ATOM 1619 C CA . SER A 1 207 ? -36.425 -15.048 40.245 1.00 50.00 207 SER A CA 1
ATOM 1620 C C . SER A 1 207 ? -36.513 -14.229 41.542 1.00 50.00 207 SER A C 1
ATOM 1622 O O . SER A 1 207 ? -36.708 -14.832 42.590 1.00 50.00 207 SER A O 1
ATOM 1624 N N . LEU A 1 208 ? -36.437 -12.891 41.521 1.00 51.12 208 LEU A N 1
ATOM 1625 C CA . LEU A 1 208 ? -36.426 -12.071 42.754 1.00 51.12 208 LEU A CA 1
ATOM 1626 C C . LEU A 1 208 ? -37.627 -11.121 42.915 1.00 51.12 208 LEU A C 1
ATOM 1628 O O . LEU A 1 208 ? -37.505 -10.052 43.501 1.00 51.12 208 LEU A O 1
ATOM 1632 N N . LEU A 1 209 ? -38.799 -11.511 42.408 1.00 50.44 209 LEU A N 1
ATOM 1633 C CA . LEU A 1 209 ? -40.077 -10.829 42.682 1.00 50.44 209 LEU A CA 1
ATOM 1634 C C . LEU A 1 209 ? -41.165 -11.799 43.175 1.00 50.44 209 LEU A C 1
ATOM 1636 O O . LEU A 1 209 ? -42.349 -11.573 42.960 1.00 50.44 209 LEU A O 1
ATOM 1640 N N . ASN A 1 210 ? -40.756 -12.888 43.830 1.00 46.19 210 ASN A N 1
ATOM 1641 C CA . ASN A 1 210 ? -41.646 -13.783 44.568 1.00 46.19 210 ASN A CA 1
ATOM 1642 C C . ASN A 1 210 ? -40.909 -14.298 45.811 1.00 46.19 210 ASN A C 1
ATOM 1644 O O . ASN A 1 210 ? -40.281 -15.355 45.766 1.00 46.19 210 ASN A O 1
ATOM 1648 N N . ASN A 1 211 ? -40.910 -13.492 46.872 1.00 44.69 211 ASN A N 1
ATOM 1649 C CA . ASN A 1 211 ? -40.969 -13.912 48.277 1.00 44.69 211 ASN A CA 1
ATOM 1650 C C . ASN A 1 211 ? -41.057 -12.6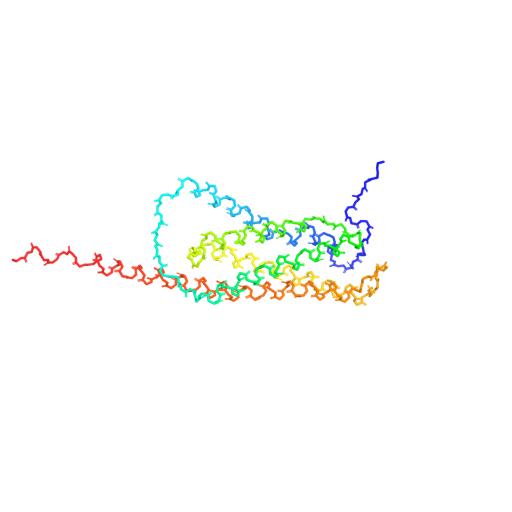81 49.175 1.00 44.69 211 ASN A C 1
ATOM 1652 O O . ASN A 1 211 ? -40.183 -11.797 49.034 1.00 44.69 211 ASN A O 1
#

Sequence (211 aa):
MGHTSLCENRFPLAGSPSTCALDTGIVPLPSFFIVFFLLFAFLLRSRFSSLTANTSKPLFPKWIFIIYLILVFCTFGMRIVEIVRLVAAHQGVGLLPIGIVAIVLIFAVLCMKGRSRSAPLAAAFLAYWFVSAVFGAVKVARLAKLDHEHPAKGTNYPSSDWVLDNAVILGLYVVFIPLETIHLLWSRRRVSSVREFEFDEGGNTKSLLNN